Protein AF-A0A225DJI2-F1 (afdb_monomer_lite)

pLDDT: mean 83.9, std 13.28, range [44.59, 98.5]

InterPro domains:
  IPR025402 DNA mimic protein DMP19, C-terminal [PF14300] (45-151)

Secondary structure (DSSP, 8-state):
-EEHHHHHTS---SSS-SHHHHHHHHHT-TTS-HHHHH-GGGGGGS-HHHHHHHHHHHHHHHHHHHHHHHHHHH-GGGHHHHHHHHHHTT-HHHHHHHHHHHHHHHHTHHHHHHHHHHHHT-SS-TT-HHHHHHHHHH-THHHHHHHSPEEEE-TTS-EEEEE--HHHHHHHHHHHHHHHTGGGTEE-

Organism: NCBI:txid1908690

Structure (mmCIF, N/CA/C/O backbone):
data_AF-A0A225DJI2-F1
#
_entry.id   AF-A0A225DJI2-F1
#
loop_
_atom_site.group_PDB
_atom_site.id
_atom_site.type_symbol
_atom_site.label_atom_id
_atom_site.label_alt_id
_atom_site.label_comp_id
_atom_site.label_asym_id
_atom_site.label_entity_id
_atom_site.label_seq_id
_atom_site.pdbx_PDB_ins_code
_atom_site.Cartn_x
_atom_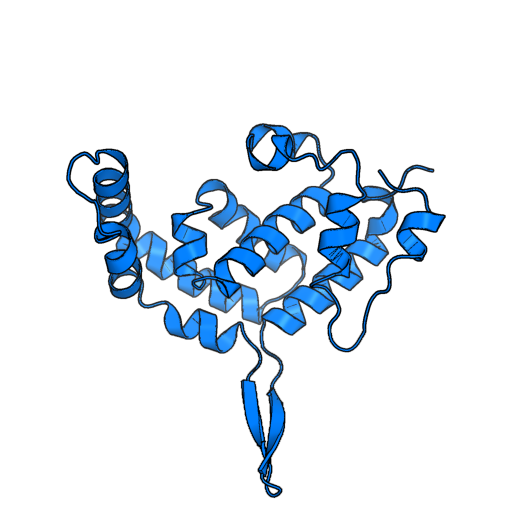site.Cartn_y
_atom_site.Cartn_z
_atom_site.occupancy
_atom_site.B_iso_or_equiv
_atom_site.auth_seq_id
_atom_site.auth_comp_id
_atom_site.auth_asym_id
_atom_site.auth_atom_id
_atom_site.pdbx_PDB_model_num
ATOM 1 N N . MET A 1 1 ? -17.036 11.201 11.861 1.00 72.38 1 MET A N 1
ATOM 2 C CA . MET A 1 1 ? -16.550 10.244 12.884 1.00 72.38 1 MET A CA 1
ATOM 3 C C . MET A 1 1 ? -17.746 9.439 13.334 1.00 72.38 1 MET A C 1
ATOM 5 O O . MET A 1 1 ? -18.843 9.978 13.313 1.00 72.38 1 MET A O 1
ATOM 9 N N . LEU A 1 2 ? -17.546 8.174 13.678 1.00 78.25 2 LEU A N 1
ATOM 10 C CA . LEU A 1 2 ? -18.642 7.272 14.035 1.00 78.25 2 LEU A CA 1
ATOM 11 C C . LEU A 1 2 ? -19.064 7.483 15.490 1.00 78.25 2 LEU A C 1
ATOM 13 O O . LEU A 1 2 ? -18.246 7.867 16.324 1.00 78.25 2 LEU A O 1
ATOM 17 N N . SER A 1 3 ? -20.308 7.170 15.836 1.00 81.38 3 SER A N 1
ATOM 18 C CA . SER A 1 3 ? -20.621 6.891 17.237 1.00 81.38 3 SER A CA 1
ATOM 19 C C . SER A 1 3 ? -19.981 5.568 17.675 1.00 81.38 3 SER A C 1
ATOM 21 O O . SER A 1 3 ? -19.725 4.668 16.872 1.00 81.38 3 SER A O 1
ATOM 23 N N . VAL A 1 4 ? -19.771 5.425 18.983 1.00 80.50 4 VAL A N 1
ATOM 24 C CA . VAL A 1 4 ? -19.343 4.176 19.643 1.00 80.50 4 VAL A CA 1
ATOM 25 C C . VAL A 1 4 ? -20.173 2.974 19.171 1.00 80.50 4 VAL A C 1
ATOM 27 O O . VAL A 1 4 ? -19.614 1.940 18.816 1.00 80.50 4 VAL A O 1
ATOM 30 N N . ALA A 1 5 ? -21.499 3.124 19.119 1.00 80.25 5 ALA A N 1
ATOM 31 C CA . ALA A 1 5 ? -22.408 2.048 18.730 1.00 80.25 5 ALA A CA 1
ATOM 32 C C . ALA A 1 5 ? -22.301 1.683 17.241 1.00 80.25 5 ALA A C 1
ATOM 34 O O . ALA A 1 5 ? -22.409 0.511 16.891 1.00 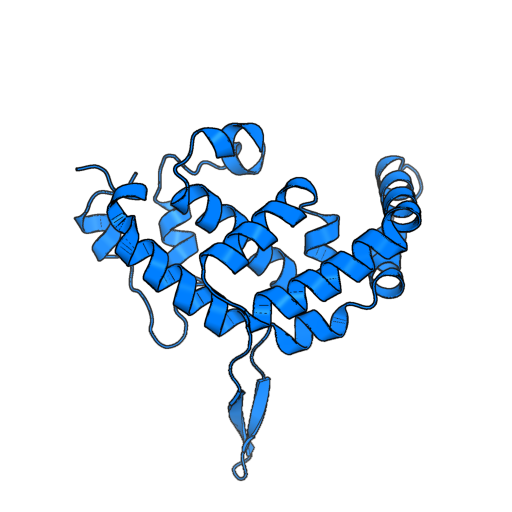80.25 5 ALA A O 1
ATOM 35 N N . GLU A 1 6 ? -22.080 2.665 16.363 1.00 78.94 6 GLU A N 1
ATOM 36 C CA . GLU A 1 6 ? -21.890 2.412 14.931 1.00 78.94 6 GLU A CA 1
ATOM 37 C C . GLU A 1 6 ? -20.567 1.713 14.646 1.00 78.94 6 GLU A C 1
ATOM 39 O O . GLU A 1 6 ? -20.540 0.841 13.785 1.00 78.94 6 GLU A O 1
ATOM 44 N N . PHE A 1 7 ? -19.502 2.066 15.371 1.00 79.88 7 PHE A N 1
ATOM 45 C CA . PHE A 1 7 ? -18.201 1.407 15.270 1.00 79.88 7 PHE A CA 1
ATOM 46 C C . PHE A 1 7 ? -18.277 -0.057 15.725 1.00 79.88 7 PHE A C 1
ATOM 48 O O . PHE A 1 7 ? -17.834 -0.945 15.004 1.00 79.88 7 PHE A O 1
ATOM 55 N N . ASP A 1 8 ? -18.896 -0.322 16.881 1.00 79.25 8 ASP A N 1
ATOM 56 C CA . ASP A 1 8 ? -18.994 -1.679 17.445 1.00 79.25 8 ASP A CA 1
ATOM 57 C C . ASP A 1 8 ? -19.919 -2.602 16.626 1.00 79.25 8 ASP A C 1
ATOM 59 O O . ASP A 1 8 ? -19.867 -3.823 16.766 1.00 79.25 8 ASP A O 1
ATOM 63 N N . ALA A 1 9 ? -20.777 -2.032 15.773 1.00 78.81 9 ALA A N 1
ATOM 64 C CA . ALA A 1 9 ? -21.683 -2.775 14.902 1.00 78.81 9 ALA A CA 1
ATOM 65 C C . ALA A 1 9 ? -21.035 -3.245 13.587 1.00 78.81 9 ALA A C 1
ATOM 67 O O . ALA A 1 9 ? -21.669 -4.000 12.846 1.00 78.81 9 ALA A O 1
ATOM 68 N N . ILE A 1 10 ? -19.816 -2.797 13.264 1.00 71.50 10 ILE A N 1
ATOM 69 C CA . ILE A 1 10 ? -19.102 -3.245 12.064 1.00 71.50 10 ILE A CA 1
ATOM 70 C C . ILE A 1 10 ? -18.447 -4.595 12.403 1.00 71.50 10 ILE A C 1
ATOM 72 O O . ILE A 1 10 ? -17.640 -4.662 13.329 1.00 71.50 10 ILE A O 1
ATOM 76 N N . PRO A 1 11 ? -18.808 -5.697 11.724 1.00 64.25 11 PRO A N 1
ATOM 77 C CA . PRO A 1 11 ? -18.301 -7.015 12.079 1.00 64.25 11 PRO A CA 1
ATOM 78 C C . PRO A 1 11 ? -16.831 -7.150 11.676 1.00 64.25 11 PRO A C 1
ATOM 80 O O . PRO A 1 11 ? -16.510 -7.100 10.490 1.00 64.25 11 PRO A O 1
ATOM 83 N N . ALA A 1 12 ? -15.948 -7.348 12.654 1.00 60.66 12 ALA A N 1
ATOM 84 C CA . ALA A 1 12 ? -14.612 -7.868 12.395 1.00 60.66 12 ALA A CA 1
ATOM 85 C C . ALA A 1 12 ? -14.748 -9.376 12.119 1.00 60.66 12 ALA A C 1
ATOM 87 O O . ALA A 1 12 ? -15.123 -10.134 13.011 1.00 60.66 12 ALA A O 1
ATOM 88 N N . ASP A 1 13 ? -14.544 -9.797 10.873 1.00 57.66 13 ASP A N 1
ATOM 89 C CA . ASP A 1 13 ? -14.609 -11.210 10.481 1.00 57.66 13 ASP A CA 1
ATOM 90 C C . ASP A 1 13 ? -13.255 -11.897 10.768 1.00 57.66 13 ASP A C 1
ATOM 92 O O . ASP A 1 13 ? -12.206 -11.409 10.373 1.00 57.66 13 ASP A O 1
ATOM 96 N N . ASP A 1 14 ? -13.221 -13.032 11.460 1.00 50.69 14 ASP A N 1
ATOM 97 C CA . ASP A 1 14 ? -11.952 -13.722 11.751 1.00 50.69 14 ASP A CA 1
ATOM 98 C C . ASP A 1 14 ? -11.372 -14.471 10.524 1.00 50.69 14 ASP A C 1
ATOM 100 O O . ASP A 1 14 ? -10.188 -14.837 10.507 1.00 50.69 14 ASP A O 1
ATOM 104 N N . GLU A 1 15 ? -12.196 -14.715 9.500 1.00 44.59 15 GLU A N 1
ATOM 105 C CA . GLU A 1 15 ? -11.903 -15.532 8.317 1.00 44.59 15 GLU A CA 1
ATOM 106 C C . GLU A 1 15 ? -11.583 -14.674 7.078 1.00 44.59 15 GLU A C 1
ATOM 108 O O . GLU A 1 15 ? -10.650 -15.002 6.344 1.00 44.59 15 GLU A O 1
ATOM 113 N N . TYR A 1 16 ? -12.273 -13.538 6.900 1.00 49.81 16 TYR A N 1
ATOM 114 C CA . TYR A 1 16 ? -12.003 -12.523 5.864 1.00 49.81 16 TYR A CA 1
ATOM 115 C C . TYR A 1 16 ? -12.180 -11.102 6.416 1.00 49.81 16 TYR A C 1
ATOM 117 O O . TYR A 1 16 ? -13.130 -10.407 6.054 1.00 49.81 16 TYR A O 1
ATOM 125 N N . PRO A 1 17 ? -11.273 -10.638 7.288 1.00 49.19 17 PRO A N 1
ATOM 126 C CA . PRO A 1 17 ? -11.561 -9.547 8.213 1.00 49.19 17 PRO A CA 1
ATOM 127 C C . PRO A 1 17 ? -12.044 -8.228 7.621 1.00 49.19 17 PRO A C 1
ATOM 129 O O . PRO A 1 17 ? -12.576 -7.419 8.376 1.00 49.19 17 PRO A O 1
ATOM 132 N N . ILE A 1 18 ? -11.817 -7.938 6.334 1.00 51.50 18 ILE A N 1
ATOM 133 C CA . ILE A 1 18 ? -11.496 -6.557 5.969 1.00 51.50 18 ILE A CA 1
ATOM 134 C C . ILE A 1 18 ? -12.098 -5.980 4.704 1.00 51.50 18 ILE A C 1
ATOM 136 O 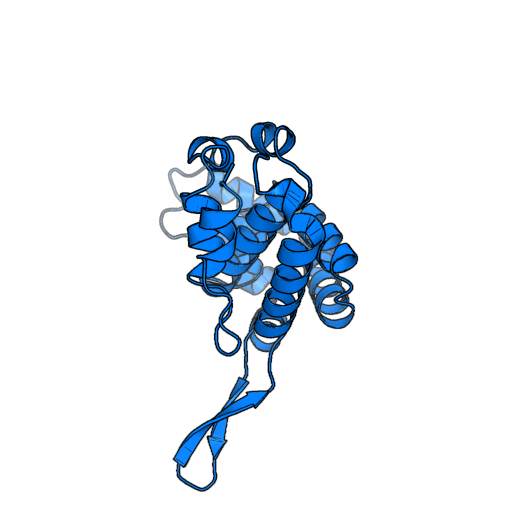O . ILE A 1 18 ? -12.363 -4.777 4.729 1.00 51.50 18 ILE A O 1
ATOM 140 N N . ASP A 1 19 ? -12.373 -6.762 3.660 1.00 54.66 19 ASP A N 1
ATOM 141 C CA . ASP A 1 19 ? -12.845 -6.155 2.408 1.00 54.66 19 ASP A CA 1
ATOM 142 C C . ASP A 1 19 ? -14.129 -5.338 2.651 1.00 54.66 19 ASP A C 1
ATOM 144 O O . ASP A 1 19 ? -14.234 -4.217 2.182 1.00 54.66 19 ASP A O 1
ATOM 148 N N . GLY A 1 20 ? -15.032 -5.802 3.527 1.00 56.69 20 GLY A N 1
ATOM 149 C CA . GLY A 1 20 ? -16.184 -5.004 3.968 1.00 56.69 20 GLY A CA 1
ATOM 150 C C . GLY A 1 20 ? -15.945 -4.114 5.197 1.00 56.69 20 GLY A C 1
ATOM 151 O O . GLY A 1 20 ? -16.529 -3.035 5.287 1.00 56.69 20 GLY A O 1
ATOM 152 N N . TYR A 1 21 ? -15.125 -4.538 6.166 1.00 61.91 21 TYR A N 1
ATOM 153 C CA . TYR A 1 21 ? -14.990 -3.860 7.468 1.00 61.91 21 TYR A CA 1
ATOM 154 C C . TYR A 1 21 ? -14.336 -2.478 7.338 1.00 61.91 21 TYR A C 1
ATOM 156 O O . TYR A 1 21 ? -14.842 -1.499 7.892 1.00 61.91 21 TYR A O 1
ATOM 164 N N . TYR A 1 22 ? -13.251 -2.364 6.566 1.00 66.44 22 TYR A N 1
ATOM 165 C CA . TYR A 1 22 ? -12.560 -1.084 6.395 1.00 66.44 22 TYR A CA 1
ATOM 166 C C . TYR A 1 22 ? -13.202 -0.178 5.367 1.00 66.44 22 TYR A C 1
ATOM 168 O O . TYR A 1 22 ? -13.253 1.023 5.611 1.00 66.44 22 TYR A O 1
ATOM 176 N N . GLU A 1 23 ? -13.731 -0.733 4.276 1.00 66.12 23 GLU A N 1
ATOM 177 C CA . GLU A 1 23 ? -14.561 0.035 3.346 1.00 66.12 23 GLU A CA 1
ATOM 178 C C . GLU A 1 23 ? -15.742 0.652 4.101 1.00 66.12 23 GLU A C 1
ATOM 180 O O . GLU A 1 23 ? -15.972 1.849 4.009 1.00 66.12 23 GLU A O 1
ATOM 185 N N . THR A 1 24 ? -16.391 -0.106 4.992 1.00 68.56 24 THR A N 1
ATOM 186 C CA . THR A 1 24 ? -17.474 0.426 5.833 1.00 68.56 24 THR A CA 1
ATOM 187 C C . THR A 1 24 ? -16.988 1.485 6.829 1.00 68.56 24 THR A C 1
ATOM 189 O O . THR A 1 24 ? -17.675 2.487 7.029 1.00 68.56 24 THR A O 1
ATOM 192 N N . LEU A 1 25 ? -15.827 1.297 7.471 1.00 71.12 25 LEU A N 1
ATOM 193 C CA . LEU A 1 25 ? -15.243 2.298 8.379 1.00 71.12 25 LEU A CA 1
ATOM 194 C C . LEU A 1 25 ? -14.877 3.597 7.653 1.00 71.12 25 LEU A C 1
ATOM 196 O O . LEU A 1 25 ? -15.024 4.675 8.225 1.00 71.12 25 LEU A O 1
ATOM 200 N N . ILE A 1 26 ? -14.402 3.488 6.415 1.00 70.75 26 ILE A N 1
ATOM 201 C CA . ILE A 1 26 ? -14.090 4.607 5.529 1.00 70.75 26 ILE A CA 1
ATOM 202 C C . ILE A 1 26 ? -15.387 5.301 5.101 1.00 70.75 26 ILE A C 1
ATOM 204 O O . ILE A 1 26 ? -15.571 6.474 5.416 1.00 70.75 26 ILE A O 1
ATOM 208 N N . ASP A 1 27 ? -16.317 4.566 4.492 1.00 70.56 27 ASP A N 1
ATOM 209 C CA . ASP A 1 27 ? -17.556 5.091 3.909 1.00 70.56 27 ASP A CA 1
ATOM 210 C C . ASP A 1 27 ? -18.468 5.745 4.946 1.00 70.56 27 ASP A C 1
ATOM 212 O O . ASP A 1 27 ? -19.141 6.738 4.668 1.00 70.56 27 ASP A O 1
ATOM 216 N N . ARG A 1 28 ? -18.513 5.191 6.162 1.00 72.31 28 ARG A N 1
ATOM 217 C CA . ARG A 1 28 ? -19.349 5.726 7.243 1.00 72.31 28 ARG A CA 1
ATOM 218 C C . ARG A 1 28 ? -18.655 6.809 8.063 1.00 72.31 28 ARG A C 1
ATOM 220 O O . ARG A 1 28 ? -19.302 7.447 8.894 1.00 72.31 28 ARG A O 1
ATOM 227 N N . ASN A 1 29 ? -17.359 7.050 7.872 1.00 68.00 29 ASN A N 1
ATOM 228 C CA . ASN A 1 29 ? -16.685 8.149 8.546 1.00 68.00 29 ASN A CA 1
ATOM 229 C C . ASN A 1 29 ? -16.821 9.424 7.716 1.00 68.00 29 ASN A C 1
ATOM 231 O O . ASN A 1 29 ? -16.055 9.661 6.796 1.00 68.00 29 ASN A O 1
ATOM 235 N N . GLU A 1 30 ? -17.728 10.308 8.130 1.00 68.62 30 GLU A N 1
ATOM 236 C CA . GLU A 1 30 ? -18.013 11.590 7.457 1.00 68.62 30 GLU A CA 1
ATOM 237 C C . GLU A 1 30 ? -16.790 12.498 7.201 1.00 68.62 30 GLU A C 1
ATOM 239 O O . GLU A 1 30 ? -16.876 13.444 6.423 1.00 68.62 30 GLU A O 1
ATOM 244 N N . ARG A 1 31 ? -15.649 12.250 7.865 1.00 66.69 31 ARG A N 1
ATOM 245 C CA . ARG A 1 31 ? -14.394 12.986 7.626 1.00 66.69 31 ARG A CA 1
ATOM 246 C C . ARG A 1 31 ? -13.581 12.431 6.456 1.00 66.69 31 ARG A C 1
ATOM 248 O O . ARG A 1 31 ? -12.729 13.145 5.939 1.00 66.69 31 ARG A O 1
ATOM 255 N N . ILE A 1 32 ? -13.818 11.182 6.068 1.00 64.62 32 ILE A N 1
ATOM 256 C CA . ILE A 1 32 ? -13.168 10.506 4.948 1.00 64.62 32 ILE A CA 1
ATOM 257 C C . ILE A 1 32 ? -14.096 10.662 3.742 1.00 64.62 32 ILE A C 1
ATOM 259 O O . ILE A 1 32 ? -14.874 9.782 3.395 1.00 64.62 32 ILE A O 1
ATOM 263 N N . THR A 1 33 ? -14.083 11.856 3.152 1.00 63.47 33 THR A N 1
ATOM 264 C CA . THR A 1 33 ? -14.882 12.167 1.961 1.00 63.47 33 THR A CA 1
ATOM 265 C C . THR A 1 33 ? -14.110 11.830 0.687 1.00 63.47 33 THR A C 1
ATOM 267 O O . THR A 1 33 ? -12.886 11.703 0.706 1.00 63.47 33 THR A O 1
ATOM 270 N N . HIS A 1 34 ? -14.805 11.762 -0.454 1.00 58.81 34 HIS A N 1
ATOM 271 C CA . HIS A 1 34 ? -14.173 11.592 -1.773 1.00 58.81 34 HIS A CA 1
ATOM 272 C C . HIS A 1 34 ? -13.075 12.644 -2.036 1.00 58.81 34 HIS A C 1
ATOM 274 O O . HIS A 1 34 ? -12.056 12.361 -2.655 1.00 58.81 34 HIS A O 1
ATOM 280 N N . GLU A 1 35 ? -13.236 13.847 -1.480 1.00 57.28 35 GLU A N 1
ATOM 281 C CA . GLU A 1 35 ? -12.273 14.944 -1.597 1.00 57.28 35 GLU A CA 1
ATOM 282 C C . GLU A 1 35 ? -10.940 14.662 -0.877 1.00 57.28 35 GLU A C 1
ATOM 284 O O . GLU A 1 35 ? -9.920 15.220 -1.266 1.00 57.28 35 GLU A O 1
ATOM 289 N N . VAL A 1 36 ? -10.914 13.801 0.150 1.00 64.12 36 VAL A N 1
ATOM 290 C CA . VAL A 1 36 ? -9.667 13.385 0.823 1.00 64.12 36 VAL A CA 1
ATOM 291 C C . VAL A 1 36 ? -8.805 12.519 -0.099 1.00 64.12 36 VAL A C 1
ATOM 293 O O . VAL A 1 36 ? -7.581 12.615 -0.055 1.00 64.12 36 VAL A O 1
ATOM 296 N N . TYR A 1 37 ? -9.434 11.715 -0.960 1.00 62.22 37 TYR A N 1
ATOM 297 C CA . TYR A 1 37 ? -8.739 10.890 -1.952 1.00 62.22 37 TYR A CA 1
ATOM 298 C C . TYR A 1 37 ? -8.176 11.711 -3.116 1.00 62.22 37 TYR A C 1
ATOM 300 O O . TYR A 1 37 ? -7.194 11.314 -3.735 1.00 62.22 37 TYR A O 1
ATOM 308 N N . GLU A 1 38 ? -8.782 12.861 -3.410 1.00 64.44 38 GLU A N 1
ATOM 309 C CA . GLU A 1 38 ? -8.375 13.738 -4.513 1.00 64.44 38 GLU A CA 1
ATOM 310 C C . GLU A 1 38 ? -7.347 14.801 -4.095 1.00 64.44 38 GLU A C 1
ATOM 312 O O . GLU A 1 38 ? -6.684 15.385 -4.953 1.00 64.44 38 GLU A O 1
ATOM 317 N N . GLN A 1 39 ? -7.206 15.057 -2.789 1.00 72.06 39 GLN A N 1
ATOM 318 C CA . GLN A 1 39 ? -6.371 16.122 -2.227 1.00 72.06 39 GLN A CA 1
ATOM 319 C C . GLN A 1 39 ? -5.466 15.575 -1.111 1.00 72.06 39 GLN A C 1
ATOM 321 O O . GLN A 1 39 ? -5.856 15.589 0.062 1.00 72.06 39 GLN A O 1
ATOM 326 N N . PRO A 1 40 ? -4.238 15.121 -1.431 1.00 68.44 40 PRO A N 1
ATOM 327 C CA . PRO A 1 40 ? -3.308 14.534 -0.460 1.00 68.44 40 PRO A CA 1
ATOM 328 C C . PRO A 1 40 ? -3.028 15.426 0.761 1.00 68.44 40 PRO A C 1
ATOM 330 O O . PRO A 1 40 ? -2.781 14.943 1.863 1.00 68.44 40 PRO A O 1
ATOM 333 N N . GLU A 1 41 ? -3.095 16.746 0.607 1.00 74.69 41 GLU A N 1
ATOM 334 C CA . GLU A 1 41 ? -2.984 17.727 1.686 1.00 74.69 41 GLU A CA 1
ATOM 335 C C . GLU A 1 41 ? -4.047 17.564 2.780 1.00 74.69 41 GLU A C 1
ATOM 337 O O . GLU A 1 41 ? -3.751 17.837 3.947 1.00 74.69 41 GLU A O 1
ATOM 342 N N . ARG A 1 42 ? -5.237 17.058 2.442 1.00 79.56 42 ARG A N 1
ATOM 343 C CA . ARG A 1 42 ? -6.334 16.837 3.392 1.00 79.56 42 ARG A CA 1
ATOM 344 C C . ARG A 1 42 ? -6.140 15.603 4.258 1.00 79.56 42 ARG A C 1
ATOM 346 O O . ARG A 1 42 ? -6.683 15.555 5.359 1.00 79.56 42 ARG A O 1
ATOM 353 N N . LEU A 1 43 ? -5.281 14.660 3.858 1.00 78.75 43 LEU A N 1
ATOM 354 C CA . LEU A 1 43 ? -4.873 13.552 4.735 1.00 78.75 43 LEU A CA 1
ATOM 355 C C . LEU A 1 43 ? -4.283 14.073 6.054 1.00 78.75 43 LEU A C 1
ATOM 357 O O . LEU A 1 43 ? -4.439 13.446 7.101 1.00 78.75 43 LEU A O 1
ATOM 361 N N . LYS A 1 44 ? -3.645 15.251 6.043 1.00 81.12 44 LYS A N 1
ATOM 362 C CA . LYS A 1 44 ? -3.058 15.867 7.245 1.00 81.12 44 LYS A CA 1
ATOM 363 C C . LYS A 1 44 ? -4.102 16.300 8.278 1.00 81.12 44 LYS A C 1
ATOM 365 O O . LYS A 1 44 ? -3.749 16.467 9.441 1.00 81.12 44 LYS A O 1
ATOM 370 N N . GLU A 1 45 ? -5.362 16.460 7.879 1.00 85.38 45 GLU A N 1
ATOM 371 C CA . GLU A 1 45 ? -6.473 16.817 8.772 1.00 85.38 45 GLU A CA 1
ATOM 372 C C . GLU A 1 45 ? -6.982 15.612 9.580 1.00 85.38 45 GLU A C 1
ATOM 374 O O . GLU A 1 45 ? -7.695 15.780 10.576 1.00 85.38 45 GLU A O 1
ATOM 379 N N . LEU A 1 46 ? -6.626 14.399 9.153 1.00 86.25 46 LEU A N 1
ATOM 380 C CA . LEU A 1 46 ? -7.038 13.147 9.774 1.00 86.25 46 LEU A CA 1
ATOM 381 C C . LEU A 1 46 ? -6.136 12.759 10.950 1.00 86.25 46 LEU A C 1
ATOM 383 O O . LEU A 1 46 ? -5.001 13.227 11.093 1.00 86.25 46 LEU A O 1
ATOM 387 N N . THR A 1 47 ? -6.639 11.864 11.796 1.00 90.50 47 THR A N 1
ATOM 388 C CA . THR A 1 47 ? -5.825 11.209 12.830 1.00 90.50 47 THR A CA 1
ATOM 389 C C . THR A 1 47 ? -4.794 10.265 12.196 1.00 90.50 47 THR A C 1
ATOM 391 O O . THR A 1 47 ? -4.850 9.970 10.999 1.00 90.50 47 THR A O 1
ATOM 394 N N . ALA A 1 48 ? -3.817 9.803 12.980 1.00 91.25 48 ALA A N 1
ATOM 395 C CA . ALA A 1 48 ? -2.780 8.908 12.466 1.00 91.25 48 ALA A CA 1
ATOM 396 C C . ALA A 1 48 ? -3.379 7.572 12.001 1.00 91.25 48 ALA A C 1
ATOM 398 O O . ALA A 1 48 ? -3.093 7.134 10.890 1.00 91.25 48 ALA A O 1
ATOM 399 N N . GLY A 1 49 ? -4.278 6.987 12.792 1.00 89.88 49 GLY A N 1
ATOM 400 C CA . GLY A 1 49 ? -4.975 5.753 12.460 1.00 89.88 49 GLY A CA 1
ATOM 401 C C . GLY A 1 49 ? -5.881 5.882 11.239 1.00 89.88 49 GLY A C 1
ATOM 402 O O . GLY A 1 49 ? -5.914 4.975 10.413 1.00 89.88 49 GLY A O 1
ATOM 403 N N . GLN A 1 50 ? -6.563 7.017 11.060 1.00 86.75 50 GLN A N 1
ATOM 404 C CA . GLN A 1 50 ? -7.362 7.268 9.854 1.00 86.75 50 GLN A CA 1
ATOM 405 C C . GLN A 1 50 ? -6.486 7.362 8.597 1.00 86.75 50 GLN A C 1
ATOM 407 O O . GLN A 1 50 ? -6.830 6.771 7.575 1.00 86.75 50 GLN A O 1
ATOM 412 N N . ARG A 1 51 ? -5.338 8.054 8.667 1.00 90.19 51 ARG A N 1
ATOM 413 C CA . ARG A 1 51 ? -4.376 8.092 7.551 1.00 90.19 51 ARG A CA 1
ATOM 414 C C . ARG A 1 51 ? -3.828 6.709 7.228 1.00 90.19 51 ARG A C 1
ATOM 416 O O . ARG A 1 51 ? -3.856 6.315 6.067 1.00 90.19 51 ARG A O 1
ATOM 423 N N . MET A 1 52 ? -3.380 5.979 8.250 1.00 91.69 52 MET A N 1
ATOM 424 C CA . MET A 1 52 ? -2.879 4.613 8.110 1.00 91.69 52 MET A CA 1
ATOM 425 C C . MET A 1 52 ? -3.913 3.727 7.414 1.00 91.69 52 MET A C 1
ATOM 427 O O . MET A 1 52 ? -3.577 3.038 6.455 1.00 91.69 52 MET A O 1
ATOM 431 N N . LEU A 1 53 ? -5.177 3.791 7.846 1.00 87.88 53 LEU A N 1
ATOM 432 C CA . LEU A 1 53 ? -6.268 3.015 7.264 1.00 87.88 53 LEU A CA 1
ATOM 433 C C . LEU A 1 53 ? -6.456 3.312 5.769 1.00 87.88 53 LEU A C 1
ATOM 435 O O . LEU A 1 53 ? -6.510 2.389 4.960 1.00 87.88 53 LEU A O 1
ATOM 439 N N . ILE A 1 54 ? -6.508 4.593 5.393 1.00 85.50 54 ILE A N 1
ATOM 440 C CA . ILE A 1 54 ? -6.684 5.010 3.995 1.00 85.50 54 ILE A CA 1
ATOM 441 C C . ILE A 1 54 ? -5.483 4.598 3.141 1.00 85.50 54 ILE A C 1
ATOM 443 O O . ILE A 1 54 ? -5.660 4.060 2.049 1.00 85.50 54 ILE A O 1
ATOM 447 N N . GLN A 1 55 ? -4.262 4.838 3.619 1.00 90.75 55 GLN A N 1
ATOM 448 C CA . GLN A 1 55 ? -3.046 4.608 2.838 1.00 90.75 55 GLN A CA 1
ATOM 449 C C . GLN A 1 55 ? -2.742 3.114 2.685 1.00 90.75 55 GLN A C 1
ATOM 451 O O . GLN A 1 55 ? -2.431 2.674 1.579 1.00 90.75 55 GLN A O 1
ATOM 456 N N . LEU A 1 56 ? -2.912 2.314 3.744 1.00 92.50 56 LEU A N 1
ATOM 457 C CA . LEU A 1 56 ? -2.786 0.856 3.660 1.00 92.50 56 LEU A CA 1
ATOM 458 C C . LEU A 1 56 ? -3.935 0.218 2.869 1.00 92.50 56 LEU A C 1
ATOM 460 O O . LEU A 1 56 ? -3.691 -0.731 2.130 1.00 92.50 56 LEU A O 1
ATOM 464 N N . GLY A 1 57 ? -5.159 0.748 2.958 1.00 86.81 57 GLY A N 1
ATOM 465 C CA . GLY A 1 57 ? -6.277 0.306 2.117 1.00 86.81 57 GLY A CA 1
ATOM 466 C C . GLY A 1 57 ? -6.054 0.621 0.634 1.00 86.81 57 GLY A C 1
ATOM 467 O O . GLY A 1 57 ? -6.292 -0.220 -0.231 1.00 86.81 57 GLY A O 1
ATOM 468 N N . THR A 1 58 ? -5.511 1.803 0.332 1.00 87.62 58 THR A N 1
ATOM 469 C CA . THR A 1 58 ? -5.113 2.188 -1.033 1.00 87.62 58 THR A CA 1
ATOM 470 C C . THR A 1 58 ? -4.013 1.270 -1.554 1.00 87.62 58 THR A C 1
ATOM 472 O O . THR A 1 58 ? -4.118 0.763 -2.670 1.00 87.62 58 THR A O 1
ATOM 475 N N . PHE A 1 59 ? -2.986 1.012 -0.742 1.00 93.81 59 PHE A N 1
ATOM 476 C CA . PHE A 1 59 ? -1.940 0.045 -1.055 1.00 93.81 59 PHE A CA 1
ATOM 477 C C . PHE A 1 59 ? -2.522 -1.335 -1.375 1.00 93.81 59 PHE A C 1
ATOM 479 O O . PHE A 1 59 ? -2.267 -1.859 -2.459 1.00 93.81 59 PHE A O 1
ATOM 486 N N . ASP A 1 60 ? -3.362 -1.880 -0.493 1.00 91.38 60 ASP A N 1
ATOM 487 C CA . ASP A 1 60 ? -3.970 -3.196 -0.681 1.00 91.38 60 ASP A CA 1
ATOM 488 C C . ASP A 1 60 ? -4.796 -3.277 -1.972 1.00 91.38 60 ASP A C 1
ATOM 490 O O . ASP A 1 60 ? -4.630 -4.198 -2.772 1.00 91.38 60 ASP A O 1
ATOM 494 N N . SER A 1 61 ? -5.629 -2.265 -2.227 1.00 86.69 61 SER A N 1
ATOM 495 C CA . SER A 1 61 ? -6.445 -2.172 -3.440 1.00 86.69 61 SER A CA 1
ATOM 496 C C . SER A 1 61 ? -5.592 -2.125 -4.712 1.00 86.69 61 SER A C 1
ATOM 498 O O . SER A 1 61 ? -5.861 -2.844 -5.678 1.00 86.69 61 SER A O 1
ATOM 500 N N . GLN A 1 62 ? -4.519 -1.329 -4.734 1.00 91.69 62 GLN A N 1
ATOM 501 C CA . GLN A 1 62 ? -3.628 -1.270 -5.896 1.00 91.69 62 GLN A CA 1
ATOM 502 C C . GLN A 1 62 ? -2.872 -2.588 -6.109 1.00 91.69 62 GLN A C 1
ATOM 504 O O . GLN A 1 62 ? -2.768 -3.044 -7.250 1.00 91.69 62 GLN A O 1
ATOM 509 N N . VAL A 1 63 ? -2.403 -3.233 -5.034 1.00 94.06 63 VAL A N 1
ATOM 510 C CA . VAL A 1 63 ? -1.707 -4.528 -5.114 1.00 94.06 63 VAL A CA 1
ATOM 511 C C . VAL A 1 63 ? -2.653 -5.640 -5.578 1.00 94.06 63 VAL A C 1
ATOM 513 O O . VAL A 1 63 ? -2.259 -6.459 -6.406 1.00 94.06 63 VAL A O 1
ATOM 516 N N . LYS A 1 64 ? -3.919 -5.646 -5.141 1.00 88.94 64 LYS A N 1
ATOM 517 C CA . LYS A 1 64 ? -4.962 -6.562 -5.648 1.00 88.94 64 LYS A CA 1
ATOM 518 C C . LYS A 1 64 ? -5.234 -6.378 -7.138 1.00 88.94 64 LYS A C 1
ATOM 520 O O . LYS A 1 64 ? -5.409 -7.360 -7.854 1.00 88.94 64 LYS A O 1
ATOM 525 N N . ASN A 1 65 ? -5.260 -5.132 -7.604 1.00 86.88 65 ASN A N 1
ATOM 526 C CA . ASN A 1 65 ? -5.625 -4.815 -8.983 1.00 86.88 65 ASN A CA 1
ATOM 527 C C . ASN A 1 65 ? -4.483 -5.030 -9.989 1.00 86.88 65 ASN A C 1
ATOM 529 O O . ASN A 1 65 ? -4.735 -5.476 -11.107 1.00 86.88 65 ASN A O 1
ATOM 533 N N . GLY A 1 66 ? -3.238 -4.730 -9.613 1.00 90.06 66 GLY A N 1
ATOM 534 C CA . GLY A 1 66 ? -2.091 -4.846 -10.521 1.00 90.06 66 GLY A CA 1
ATOM 535 C C . GLY A 1 66 ? -0.744 -5.005 -9.825 1.00 90.06 66 GLY A C 1
ATOM 536 O O . GLY A 1 66 ? 0.295 -4.693 -10.399 1.00 90.06 66 GLY A O 1
ATOM 537 N N . GLY A 1 67 ? -0.735 -5.475 -8.583 1.00 95.56 67 GLY A N 1
ATOM 538 C CA . GLY A 1 67 ? 0.494 -5.705 -7.835 1.00 95.56 67 GLY A CA 1
ATOM 539 C C . GLY A 1 67 ? 1.177 -4.431 -7.338 1.00 95.56 67 GLY A C 1
ATOM 540 O O . GLY A 1 67 ? 0.759 -3.297 -7.592 1.00 95.56 67 GLY A O 1
ATOM 541 N N . VAL A 1 68 ? 2.281 -4.616 -6.619 1.00 97.69 68 VAL A N 1
ATOM 542 C CA . VAL A 1 68 ? 3.043 -3.513 -6.005 1.00 97.69 68 VAL A CA 1
ATOM 543 C C . VAL A 1 68 ? 3.627 -2.548 -7.041 1.00 97.69 68 VAL A C 1
ATOM 545 O O . VAL A 1 68 ? 3.811 -1.365 -6.766 1.00 97.69 68 VAL A O 1
ATOM 548 N N . THR A 1 69 ? 3.850 -3.014 -8.273 1.00 97.56 69 THR A N 1
ATOM 549 C CA . THR A 1 69 ? 4.274 -2.147 -9.383 1.00 97.56 69 THR A CA 1
ATOM 550 C C . THR A 1 69 ? 3.185 -1.137 -9.749 1.00 97.56 69 THR A C 1
ATOM 552 O O . THR A 1 69 ? 3.497 0.037 -9.963 1.00 97.56 69 THR A O 1
ATOM 555 N N . GLN A 1 70 ? 1.913 -1.554 -9.781 1.00 95.38 70 GLN A N 1
ATOM 556 C CA . GLN A 1 70 ? 0.803 -0.631 -10.002 1.00 95.38 70 GLN A CA 1
ATOM 557 C C . GLN A 1 70 ? 0.688 0.381 -8.862 1.00 95.38 70 GLN A C 1
ATOM 559 O O . GLN A 1 70 ? 0.513 1.569 -9.129 1.00 95.38 70 GLN A O 1
ATOM 564 N N . PHE A 1 71 ? 0.839 -0.064 -7.612 1.00 96.56 71 PHE A N 1
ATOM 565 C CA . PHE A 1 71 ? 0.849 0.836 -6.459 1.00 96.56 71 PHE A CA 1
ATOM 566 C C . PHE A 1 71 ? 1.940 1.907 -6.583 1.00 96.56 71 PHE A C 1
ATOM 568 O O . PHE A 1 71 ? 1.636 3.096 -6.498 1.00 96.56 71 PHE A O 1
ATOM 575 N N . PHE A 1 72 ? 3.185 1.512 -6.875 1.00 96.94 72 PHE A N 1
ATOM 576 C CA . PHE A 1 72 ? 4.269 2.470 -7.090 1.00 96.94 72 PHE A CA 1
ATOM 577 C C . PHE A 1 72 ? 3.954 3.451 -8.215 1.00 96.94 72 PHE A C 1
ATOM 579 O O . PHE A 1 72 ? 4.284 4.623 -8.099 1.00 96.94 72 PHE A O 1
ATOM 586 N N . TRP A 1 73 ? 3.311 3.013 -9.296 1.00 94.38 73 TRP A N 1
ATOM 587 C CA . TRP A 1 73 ? 2.972 3.892 -10.414 1.00 94.38 73 TRP A CA 1
ATOM 588 C C . TRP A 1 73 ? 1.865 4.907 -10.086 1.00 94.38 73 TRP A C 1
ATOM 590 O O . TRP A 1 73 ? 1.992 6.085 -10.440 1.00 94.38 73 TRP A O 1
ATOM 600 N N . ASN A 1 74 ? 0.795 4.449 -9.429 1.00 91.06 74 ASN A N 1
ATOM 601 C CA . ASN A 1 74 ? -0.428 5.222 -9.204 1.00 91.06 74 ASN A CA 1
ATOM 602 C C . ASN A 1 74 ? -0.381 6.098 -7.944 1.00 91.06 74 ASN A C 1
ATOM 604 O O . ASN A 1 74 ? -0.980 7.166 -7.951 1.00 91.06 74 ASN A O 1
ATOM 608 N N . CYS A 1 75 ? 0.317 5.666 -6.890 1.00 91.31 75 CYS A N 1
ATOM 609 C CA . CYS A 1 75 ? 0.233 6.256 -5.547 1.00 91.31 75 CYS A CA 1
ATOM 610 C C . CYS A 1 75 ? 1.611 6.706 -5.049 1.00 91.31 75 CYS A C 1
ATOM 612 O O . CYS A 1 75 ? 2.085 6.305 -3.984 1.00 91.31 75 CYS A O 1
ATOM 614 N N . THR A 1 76 ? 2.303 7.510 -5.854 1.00 91.50 76 THR A N 1
ATOM 615 C CA . THR A 1 76 ? 3.719 7.850 -5.637 1.00 91.50 76 THR A CA 1
ATOM 616 C C . THR A 1 76 ? 4.013 8.576 -4.333 1.00 91.50 76 THR A C 1
ATOM 618 O O . THR A 1 76 ? 5.073 8.408 -3.737 1.00 91.50 76 THR A O 1
ATOM 621 N N . GLU A 1 77 ? 3.051 9.361 -3.889 1.00 89.69 77 GLU A N 1
ATOM 622 C CA . GLU A 1 77 ? 3.034 10.121 -2.654 1.00 89.69 77 GLU A CA 1
ATOM 623 C C . GLU A 1 77 ? 2.854 9.242 -1.411 1.00 89.69 77 GLU A C 1
ATOM 625 O O . GLU A 1 77 ? 3.142 9.701 -0.315 1.00 89.69 77 GLU A O 1
ATOM 630 N N . HIS A 1 78 ? 2.423 7.986 -1.563 1.00 91.69 78 HIS A N 1
ATOM 631 C CA . HIS A 1 78 ? 2.191 7.057 -0.450 1.00 91.69 78 HIS A CA 1
ATOM 632 C C . HIS A 1 78 ? 3.288 6.002 -0.298 1.00 91.69 78 HIS A C 1
ATOM 634 O O . HIS A 1 78 ? 3.264 5.235 0.659 1.00 91.69 78 HIS A O 1
ATOM 640 N N . ILE A 1 79 ? 4.252 5.949 -1.223 1.00 95.38 79 ILE A N 1
ATOM 641 C CA . ILE A 1 79 ? 5.261 4.882 -1.276 1.00 95.38 79 ILE A CA 1
ATOM 642 C C . ILE A 1 79 ? 6.026 4.751 0.046 1.00 95.38 79 ILE A C 1
ATOM 644 O O . ILE A 1 79 ? 6.199 3.640 0.544 1.00 95.38 79 ILE A O 1
ATOM 648 N N . PHE A 1 80 ? 6.474 5.869 0.614 1.00 95.31 80 PHE A N 1
ATOM 649 C CA . PHE A 1 80 ? 7.253 5.857 1.853 1.00 95.31 80 PHE A CA 1
ATOM 650 C C . PHE A 1 80 ? 6.362 5.798 3.095 1.00 95.31 80 PHE A C 1
ATOM 652 O O . PHE A 1 80 ? 6.665 5.031 3.999 1.00 95.31 80 PHE A O 1
ATOM 659 N N . ASP A 1 81 ? 5.213 6.481 3.089 1.00 94.56 81 ASP A N 1
ATOM 660 C CA . ASP A 1 81 ? 4.243 6.411 4.191 1.00 94.56 81 ASP A CA 1
ATOM 661 C C . ASP A 1 81 ? 3.787 4.965 4.458 1.00 94.56 81 ASP A C 1
ATOM 663 O O . ASP A 1 81 ? 3.647 4.548 5.603 1.00 94.56 81 ASP A O 1
ATOM 667 N N . VAL A 1 82 ? 3.591 4.161 3.406 1.00 96.19 82 VAL A N 1
ATOM 668 C CA . VAL A 1 82 ? 3.251 2.736 3.548 1.00 96.19 82 VAL A CA 1
ATOM 669 C C . VAL A 1 82 ? 4.377 1.940 4.213 1.00 96.19 82 VAL A C 1
ATOM 671 O O .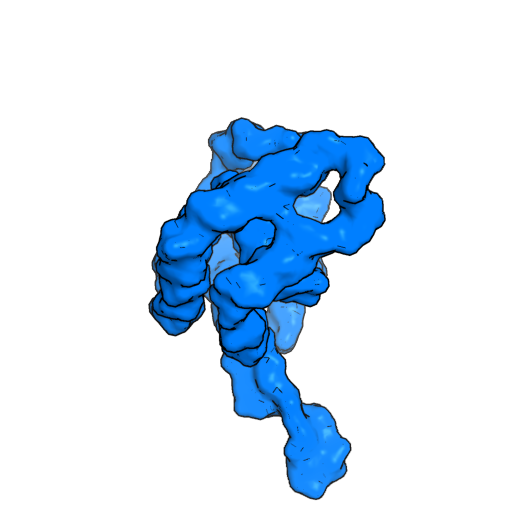 VAL A 1 82 ? 4.072 1.055 5.010 1.00 96.19 82 VAL A O 1
ATOM 674 N N . ALA A 1 83 ? 5.650 2.257 3.945 1.00 97.06 83 ALA A N 1
ATOM 675 C CA . ALA A 1 83 ? 6.769 1.627 4.652 1.00 97.06 83 ALA A CA 1
ATOM 676 C C . ALA A 1 83 ? 6.681 1.921 6.155 1.00 97.06 83 ALA A C 1
ATOM 678 O O . ALA A 1 83 ? 6.704 0.997 6.966 1.00 97.06 83 ALA A O 1
ATOM 679 N N . ASP A 1 84 ? 6.489 3.193 6.510 1.00 97.31 84 ASP A N 1
ATOM 680 C CA . ASP A 1 84 ? 6.401 3.638 7.902 1.00 97.31 84 ASP A CA 1
ATOM 681 C C . ASP A 1 84 ? 5.218 2.972 8.628 1.00 97.31 84 ASP A C 1
ATOM 683 O O . ASP A 1 84 ? 5.329 2.551 9.782 1.00 97.31 84 ASP A O 1
ATOM 687 N N . TRP A 1 85 ? 4.077 2.804 7.950 1.00 97.06 85 TRP A N 1
ATOM 688 C CA . TRP A 1 85 ? 2.926 2.110 8.528 1.00 97.06 85 TRP A CA 1
ATOM 689 C C . TRP A 1 85 ? 3.145 0.608 8.707 1.00 97.06 85 TRP A C 1
ATOM 691 O O . TRP A 1 85 ? 2.713 0.054 9.720 1.00 97.06 85 TRP A O 1
ATOM 701 N N . ILE A 1 86 ? 3.811 -0.068 7.765 1.00 97.31 86 ILE A N 1
ATOM 702 C CA . ILE A 1 86 ? 4.160 -1.492 7.900 1.00 97.31 86 ILE A CA 1
ATOM 703 C C . ILE A 1 86 ? 5.110 -1.688 9.093 1.00 97.31 86 ILE A C 1
ATOM 705 O O . ILE A 1 86 ? 4.908 -2.614 9.892 1.00 97.31 86 ILE A O 1
ATOM 709 N N . GLU A 1 87 ? 6.087 -0.793 9.262 1.00 96.94 87 GLU A N 1
ATOM 710 C CA . GLU A 1 87 ? 6.978 -0.775 10.423 1.00 96.94 87 GLU A CA 1
ATOM 711 C C . GLU A 1 87 ? 6.186 -0.563 11.720 1.00 96.94 87 GLU A C 1
ATOM 713 O O . GLU A 1 87 ? 6.323 -1.347 12.666 1.00 96.94 87 GLU A O 1
ATOM 718 N N . GLN A 1 88 ? 5.295 0.432 11.755 1.00 96.56 88 GLN A N 1
ATOM 719 C CA . GLN A 1 88 ? 4.470 0.731 12.926 1.00 96.56 88 GLN A CA 1
ATOM 720 C C . GLN A 1 88 ? 3.538 -0.426 13.312 1.00 96.56 88 GLN A C 1
ATOM 722 O O . GLN A 1 88 ? 3.298 -0.656 14.499 1.00 96.56 88 GLN A O 1
ATOM 727 N N . LEU A 1 89 ? 3.036 -1.188 12.338 1.00 95.44 89 LEU A N 1
ATOM 728 C CA . LEU A 1 89 ? 2.244 -2.397 12.578 1.00 95.44 89 LEU A CA 1
ATOM 729 C C . LEU A 1 89 ? 3.089 -3.601 13.018 1.00 95.44 89 LEU A C 1
ATOM 731 O O . LEU A 1 89 ? 2.537 -4.666 13.310 1.00 95.44 89 LEU A O 1
ATOM 735 N N . THR A 1 90 ? 4.410 -3.445 13.137 1.00 96.00 90 THR A N 1
ATOM 736 C CA . THR A 1 90 ? 5.359 -4.478 13.576 1.00 96.00 90 THR A CA 1
ATOM 737 C C . THR A 1 90 ? 5.295 -5.734 12.703 1.00 96.00 90 THR A C 1
ATOM 739 O O . THR A 1 90 ? 5.183 -6.860 13.194 1.00 96.00 90 THR A O 1
ATOM 742 N N . LEU A 1 91 ? 5.346 -5.536 11.382 1.00 94.88 91 LEU A N 1
ATOM 743 C CA . LEU A 1 91 ? 5.253 -6.584 10.362 1.00 94.88 91 LEU A CA 1
ATOM 744 C C . LEU A 1 91 ? 6.618 -6.835 9.688 1.00 94.88 91 LEU A C 1
ATOM 746 O O . LEU A 1 91 ? 6.782 -6.509 8.515 1.00 94.88 91 LEU A O 1
ATOM 750 N N . PRO A 1 92 ? 7.612 -7.428 10.378 1.00 95.38 92 PRO A N 1
ATOM 751 C CA . PRO A 1 92 ? 9.003 -7.444 9.912 1.00 95.38 92 PRO A CA 1
ATOM 752 C C . PRO A 1 92 ? 9.214 -8.183 8.584 1.00 95.38 92 PRO A C 1
ATOM 754 O O . PRO A 1 92 ? 10.051 -7.781 7.781 1.00 95.38 92 PRO A O 1
ATOM 757 N N . GLU A 1 93 ? 8.462 -9.254 8.320 1.00 94.81 93 GLU A N 1
ATOM 758 C CA . GLU A 1 93 ? 8.595 -10.000 7.063 1.00 94.81 93 GLU A CA 1
ATOM 759 C C . GLU A 1 93 ? 8.010 -9.233 5.872 1.00 94.81 93 GLU A C 1
ATOM 761 O O . GLU A 1 93 ? 8.631 -9.190 4.807 1.00 94.81 93 GLU A O 1
ATOM 766 N N . LEU A 1 94 ? 6.851 -8.586 6.056 1.00 96.00 94 LEU A N 1
ATOM 767 C CA . LEU A 1 94 ? 6.275 -7.705 5.041 1.00 96.00 94 LEU A CA 1
ATOM 768 C C . LEU A 1 94 ? 7.168 -6.478 4.835 1.00 96.00 94 LEU A C 1
ATOM 770 O O . LEU A 1 94 ? 7.422 -6.130 3.687 1.00 96.00 94 LEU A O 1
ATOM 774 N N . GLN A 1 95 ? 7.706 -5.895 5.912 1.00 97.94 95 GLN A N 1
ATOM 775 C CA . GLN A 1 95 ? 8.654 -4.782 5.850 1.00 97.94 95 GLN A CA 1
ATOM 776 C C . GLN A 1 95 ? 9.856 -5.143 4.980 1.00 97.94 95 GLN A C 1
ATOM 778 O O . GLN A 1 95 ? 10.109 -4.478 3.986 1.00 97.94 95 GLN A O 1
ATOM 783 N N . ALA A 1 96 ? 10.529 -6.261 5.266 1.00 97.62 96 ALA A N 1
ATOM 784 C CA . ALA A 1 96 ? 11.692 -6.691 4.492 1.00 97.62 96 ALA A CA 1
ATOM 785 C C . ALA A 1 96 ? 11.364 -6.946 3.006 1.00 97.62 96 ALA A C 1
ATOM 787 O O . ALA A 1 96 ? 12.184 -6.685 2.124 1.00 97.62 96 ALA A O 1
ATOM 788 N N . ASN A 1 97 ? 10.165 -7.459 2.705 1.00 97.50 97 ASN A N 1
ATOM 789 C CA . ASN A 1 97 ? 9.722 -7.635 1.321 1.00 97.50 97 ASN A CA 1
ATOM 790 C C . ASN A 1 97 ? 9.417 -6.294 0.651 1.00 97.50 97 ASN A C 1
ATOM 792 O O . ASN A 1 97 ? 9.753 -6.109 -0.517 1.00 97.50 97 ASN A O 1
ATOM 796 N N . TYR A 1 98 ? 8.807 -5.359 1.372 1.00 98.31 98 TYR A N 1
ATOM 797 C CA . TYR A 1 98 ? 8.508 -4.034 0.856 1.00 98.31 98 TYR A CA 1
ATOM 798 C C . TYR A 1 98 ? 9.790 -3.224 0.631 1.00 98.31 98 TYR A C 1
ATOM 800 O O . TYR A 1 98 ? 9.969 -2.675 -0.452 1.00 98.31 98 TYR A O 1
ATOM 808 N N . ASP A 1 99 ? 10.747 -3.274 1.558 1.00 98.50 99 ASP A N 1
ATOM 809 C CA . ASP A 1 99 ? 12.072 -2.657 1.429 1.00 98.50 99 ASP A CA 1
ATOM 810 C C . ASP A 1 99 ? 12.815 -3.173 0.197 1.00 98.50 99 ASP A C 1
ATOM 812 O O . ASP A 1 99 ? 13.327 -2.392 -0.600 1.00 98.50 99 ASP A O 1
ATOM 816 N N . ARG A 1 100 ? 12.798 -4.488 -0.043 1.00 98.44 100 ARG A N 1
ATOM 817 C CA . ARG A 1 100 ? 13.393 -5.068 -1.254 1.00 98.44 100 ARG A CA 1
ATOM 818 C C . ARG A 1 100 ? 12.699 -4.584 -2.537 1.00 98.44 100 ARG A C 1
ATOM 820 O O . ARG A 1 100 ? 13.353 -4.421 -3.569 1.00 98.44 100 ARG A O 1
ATOM 827 N N . ALA A 1 101 ? 11.384 -4.362 -2.506 1.00 98.38 101 ALA A N 1
ATOM 828 C CA . ALA A 1 101 ? 10.661 -3.769 -3.631 1.00 98.38 101 ALA A CA 1
ATOM 829 C C . ALA A 1 101 ? 11.027 -2.283 -3.822 1.00 98.38 101 ALA A C 1
ATOM 831 O O . ALA A 1 101 ? 11.235 -1.845 -4.958 1.00 98.38 101 ALA A O 1
ATOM 832 N N . LEU A 1 102 ? 11.181 -1.528 -2.729 1.00 98.19 102 LEU A N 1
ATOM 833 C CA . LEU A 1 102 ? 11.648 -0.139 -2.738 1.00 98.19 102 LEU A CA 1
ATOM 834 C C . LEU A 1 102 ? 13.075 -0.018 -3.275 1.00 98.19 102 LEU A C 1
ATOM 836 O O . LEU A 1 102 ? 13.337 0.859 -4.093 1.00 98.19 102 LEU A O 1
ATOM 840 N N . GLU A 1 103 ? 13.989 -0.904 -2.884 1.00 98.38 103 GLU A N 1
ATOM 841 C CA . GLU A 1 103 ? 15.360 -0.942 -3.404 1.00 98.38 103 GLU A CA 1
ATOM 842 C C . GLU A 1 103 ? 15.377 -1.105 -4.928 1.00 98.38 103 GLU A C 1
ATOM 844 O O . GLU A 1 103 ? 16.122 -0.408 -5.621 1.00 98.38 103 GLU A O 1
ATOM 849 N N . ALA A 1 104 ? 14.520 -1.976 -5.472 1.00 98.06 104 ALA A N 1
ATOM 850 C CA . ALA A 1 104 ? 14.384 -2.151 -6.916 1.00 98.06 104 ALA A CA 1
ATOM 851 C C . ALA A 1 104 ? 13.864 -0.880 -7.609 1.00 98.06 104 ALA A C 1
ATOM 853 O O . ALA A 1 104 ? 14.370 -0.517 -8.674 1.00 98.06 104 ALA A O 1
ATOM 854 N N . LEU A 1 105 ? 12.888 -0.191 -7.005 1.00 97.81 105 LEU A N 1
ATOM 855 C CA . LEU A 1 105 ? 12.378 1.089 -7.499 1.00 97.81 105 LEU A CA 1
ATOM 856 C C . LEU A 1 105 ? 13.462 2.172 -7.467 1.00 97.81 105 LEU A C 1
ATOM 858 O O . LEU A 1 105 ? 13.712 2.817 -8.482 1.00 97.81 105 LEU A O 1
ATOM 862 N N . VAL A 1 106 ? 14.129 2.360 -6.327 1.00 97.31 106 VAL A N 1
ATOM 863 C CA . VAL A 1 106 ? 15.171 3.380 -6.135 1.00 97.31 106 VAL A CA 1
ATOM 864 C C . VAL A 1 106 ? 16.354 3.130 -7.067 1.00 97.31 106 VAL A C 1
ATOM 866 O O . VAL A 1 106 ? 16.820 4.062 -7.721 1.00 97.31 106 VAL A O 1
ATOM 869 N N . GLY A 1 107 ? 16.794 1.877 -7.204 1.00 97.81 107 GLY A N 1
ATOM 870 C CA . GLY A 1 107 ? 17.882 1.499 -8.107 1.00 97.81 107 GLY A CA 1
ATOM 871 C C . GLY A 1 107 ? 17.567 1.727 -9.590 1.00 97.81 107 GLY A C 1
ATOM 872 O O . GLY A 1 107 ? 18.486 1.839 -10.398 1.00 97.81 107 GLY A O 1
ATOM 873 N N . LYS A 1 108 ? 16.283 1.822 -9.958 1.00 98.19 108 LYS A N 1
ATOM 874 C CA . LYS A 1 108 ? 15.807 2.041 -11.335 1.00 98.19 108 LYS A CA 1
ATOM 875 C C . LYS A 1 108 ? 15.034 3.361 -11.478 1.00 98.19 108 LYS A C 1
ATOM 877 O O . LYS A 1 108 ? 14.326 3.555 -12.469 1.00 98.19 108 LYS A O 1
ATOM 882 N N . LYS A 1 109 ? 15.183 4.271 -10.507 1.00 96.62 109 LYS A N 1
ATOM 883 C CA . LYS A 1 109 ? 14.379 5.492 -10.358 1.00 96.62 109 LYS A CA 1
ATOM 884 C C . LYS A 1 109 ? 14.387 6.358 -11.609 1.00 96.62 109 LYS A C 1
ATOM 886 O O . LYS A 1 109 ? 13.321 6.781 -12.040 1.00 96.62 109 LYS A O 1
ATOM 891 N N . ASP A 1 110 ? 15.559 6.614 -12.186 1.00 97.62 110 ASP A N 1
ATOM 892 C CA . ASP A 1 110 ? 15.680 7.522 -13.331 1.00 97.62 110 ASP A CA 1
ATOM 893 C C . ASP A 1 110 ? 14.892 6.992 -14.532 1.00 97.62 110 ASP A C 1
ATOM 895 O O . ASP A 1 110 ? 14.028 7.690 -15.063 1.00 97.62 110 ASP A O 1
ATOM 899 N N . ARG A 1 111 ? 15.079 5.711 -14.881 1.00 97.44 111 ARG A N 1
ATOM 900 C CA . ARG A 1 111 ? 14.323 5.087 -15.974 1.00 97.44 111 ARG A CA 1
ATOM 901 C C . ARG A 1 111 ? 12.826 5.014 -15.672 1.00 97.44 111 ARG A C 1
ATOM 903 O O . ARG A 1 111 ? 12.006 5.204 -16.564 1.00 97.44 111 ARG A O 1
ATOM 910 N N . TRP A 1 112 ? 12.452 4.749 -14.425 1.00 96.44 112 TRP A N 1
ATOM 911 C CA . TRP A 1 112 ? 11.050 4.740 -14.019 1.00 96.44 112 TRP A CA 1
ATOM 912 C C . TRP A 1 112 ? 10.403 6.136 -14.131 1.00 96.44 112 TRP A C 1
ATOM 914 O O . TRP A 1 112 ? 9.278 6.252 -14.616 1.00 96.44 112 TRP A O 1
ATOM 924 N N . LEU A 1 113 ? 11.120 7.207 -13.771 1.00 94.56 113 LEU A N 1
ATOM 925 C CA . LEU A 1 113 ? 10.660 8.592 -13.934 1.00 94.56 113 LEU A CA 1
ATOM 926 C C . LEU A 1 113 ? 10.531 8.996 -15.407 1.00 94.56 113 LEU A C 1
ATOM 928 O O . LEU A 1 113 ? 9.571 9.681 -15.757 1.00 94.56 113 LEU A O 1
ATOM 932 N N . GLU A 1 114 ? 11.447 8.554 -16.273 1.00 93.94 114 GLU A N 1
ATOM 933 C CA . GLU A 1 114 ? 11.333 8.747 -17.726 1.00 93.94 114 GLU A CA 1
ATOM 934 C C . GLU A 1 114 ? 10.043 8.125 -18.269 1.00 93.94 114 GLU A C 1
ATOM 936 O O . GLU A 1 114 ? 9.268 8.807 -18.938 1.00 93.94 114 GLU A O 1
ATOM 941 N N . LEU A 1 115 ? 9.762 6.867 -17.911 1.00 92.88 115 LEU A N 1
ATOM 942 C CA . LEU A 1 115 ? 8.530 6.177 -18.310 1.00 92.88 115 LEU A CA 1
ATOM 943 C C . LEU A 1 115 ? 7.278 6.930 -17.834 1.00 92.88 115 LEU A C 1
ATOM 945 O O . LEU A 1 115 ? 6.300 7.041 -18.577 1.00 92.88 115 LEU A O 1
ATOM 949 N N . ARG A 1 116 ? 7.299 7.498 -16.620 1.00 90.12 116 ARG A N 1
ATOM 950 C CA . ARG A 1 116 ? 6.201 8.350 -16.128 1.00 90.12 116 ARG A CA 1
ATOM 951 C C . ARG A 1 116 ? 6.059 9.647 -16.919 1.00 90.12 116 ARG A C 1
ATOM 953 O O . ARG A 1 116 ? 4.938 10.066 -17.198 1.00 90.12 116 ARG A O 1
ATOM 960 N N . ALA A 1 117 ? 7.160 10.287 -17.301 1.00 88.88 117 ALA A N 1
ATOM 961 C CA . ALA A 1 117 ? 7.118 11.502 -18.109 1.00 88.88 117 ALA A CA 1
ATOM 962 C C . ALA A 1 117 ? 6.550 11.235 -19.516 1.00 88.88 117 ALA A C 1
ATOM 964 O O . ALA A 1 117 ? 5.714 12.006 -19.991 1.00 88.88 117 ALA A O 1
ATOM 965 N N . GLU A 1 118 ? 6.935 10.119 -20.146 1.00 86.75 118 GLU A N 1
ATOM 966 C CA . GLU A 1 118 ? 6.392 9.659 -21.436 1.00 86.75 118 GLU A CA 1
ATOM 967 C C . GLU A 1 118 ? 4.869 9.437 -21.383 1.00 86.75 118 GLU A C 1
ATOM 969 O O . GLU A 1 118 ? 4.161 9.692 -22.359 1.00 86.75 118 GLU A O 1
ATOM 974 N N . TRP A 1 119 ? 4.348 8.976 -20.241 1.00 80.56 119 TRP A N 1
ATOM 975 C CA . TRP A 1 119 ? 2.912 8.813 -20.011 1.00 80.56 119 TRP A CA 1
ATOM 976 C C . TRP A 1 119 ? 2.171 10.158 -19.942 1.00 80.56 119 TRP A C 1
ATOM 978 O O . TRP A 1 119 ? 1.134 10.330 -20.581 1.00 80.56 119 TRP A O 1
ATOM 988 N N . ILE A 1 120 ? 2.719 11.134 -19.211 1.00 71.31 120 ILE A N 1
ATOM 989 C CA . ILE A 1 120 ? 2.086 12.446 -18.973 1.00 71.31 120 ILE A CA 1
ATOM 990 C C . ILE A 1 120 ? 2.030 13.309 -20.246 1.00 71.31 120 ILE A C 1
ATOM 992 O O . ILE A 1 120 ? 1.098 14.091 -20.425 1.00 71.31 120 ILE A O 1
ATOM 996 N N . GLN A 1 121 ? 2.994 13.171 -21.159 1.00 67.56 121 GLN A N 1
ATOM 997 C CA . GLN A 1 121 ? 3.097 14.001 -22.372 1.00 67.56 121 GLN A CA 1
ATOM 998 C C . GLN A 1 121 ? 2.148 13.577 -23.521 1.00 67.56 121 GLN A C 1
ATOM 1000 O O . GLN A 1 121 ? 2.242 14.086 -24.639 1.00 67.56 121 GLN A O 1
ATOM 1005 N N . GLY A 1 122 ? 1.221 12.648 -23.274 1.00 61.78 122 GLY A N 1
ATOM 1006 C CA . GLY A 1 122 ? 0.515 11.890 -24.306 1.00 61.78 122 GLY A CA 1
ATOM 1007 C C . GLY A 1 122 ? -0.448 12.669 -25.215 1.00 61.78 122 GLY A C 1
ATOM 1008 O O . GLY A 1 122 ? -1.601 12.908 -24.862 1.00 61.78 122 GLY A O 1
ATOM 1009 N N . ARG A 1 123 ? -0.039 12.886 -26.473 1.00 51.44 123 ARG A N 1
ATOM 1010 C CA . ARG A 1 123 ? -0.931 12.664 -27.634 1.00 51.44 123 ARG A CA 1
ATOM 1011 C C . ARG A 1 123 ? -0.739 11.282 -28.288 1.00 51.44 123 ARG A C 1
ATOM 1013 O O . ARG A 1 123 ? -1.676 10.816 -28.921 1.00 51.44 123 ARG A O 1
ATOM 1020 N N . ASP A 1 124 ? 0.393 10.598 -28.056 1.00 54.28 124 ASP A N 1
ATOM 1021 C CA . ASP A 1 124 ? 0.802 9.394 -28.815 1.00 54.28 124 ASP A CA 1
ATOM 1022 C C . ASP A 1 124 ? 1.093 8.123 -27.976 1.00 54.28 124 ASP A C 1
ATOM 1024 O O . ASP A 1 124 ? 1.652 7.161 -28.500 1.00 54.28 124 ASP A O 1
ATOM 1028 N N . ASN A 1 125 ? 0.677 8.041 -26.702 1.00 60.25 125 ASN A N 1
ATOM 1029 C CA . ASN A 1 125 ? 0.810 6.814 -25.882 1.00 60.25 125 ASN A CA 1
ATOM 1030 C C . ASN A 1 125 ? -0.550 6.140 -25.570 1.00 60.25 125 ASN A C 1
ATOM 1032 O O . ASN A 1 125 ? -0.891 5.942 -24.404 1.00 60.25 125 ASN A O 1
ATOM 1036 N N . PRO A 1 126 ? -1.366 5.778 -26.583 1.00 57.56 126 PRO A N 1
ATOM 1037 C CA . PRO A 1 126 ? -2.739 5.299 -26.382 1.00 57.56 126 PRO A CA 1
ATOM 1038 C C . PRO A 1 126 ? -2.838 3.906 -25.730 1.00 57.56 126 PRO A C 1
ATOM 1040 O O . PRO A 1 126 ? -3.935 3.457 -25.415 1.00 57.56 126 PRO A O 1
ATOM 1043 N N . ASN A 1 127 ? -1.715 3.209 -25.523 1.00 61.78 127 ASN A N 1
ATOM 1044 C CA . ASN A 1 127 ? -1.690 1.777 -25.215 1.00 61.78 127 ASN A CA 1
ATOM 1045 C C . ASN A 1 127 ? -1.050 1.428 -23.862 1.00 61.78 127 ASN A C 1
ATOM 1047 O O . ASN A 1 127 ? -0.644 0.278 -23.688 1.00 61.78 127 ASN A O 1
ATOM 1051 N N . TRP A 1 128 ? -0.917 2.365 -22.915 1.00 78.12 128 TRP A N 1
ATOM 1052 C CA . TRP A 1 128 ? -0.343 2.052 -21.591 1.00 78.12 128 TRP A CA 1
ATOM 1053 C C . TRP A 1 128 ? 1.048 1.403 -21.691 1.00 78.12 128 TRP A C 1
ATOM 1055 O O . TRP A 1 128 ? 1.394 0.523 -20.905 1.00 78.12 128 TRP A O 1
ATOM 1065 N N . VAL A 1 129 ? 1.834 1.765 -22.715 1.00 86.81 129 VAL A N 1
ATOM 1066 C CA . VAL A 1 129 ? 3.099 1.074 -23.021 1.00 86.81 129 VAL A CA 1
ATOM 1067 C C . VAL A 1 129 ? 4.130 1.379 -21.947 1.00 86.81 129 VAL A C 1
ATOM 1069 O O . VAL A 1 129 ? 4.681 0.447 -21.370 1.00 86.81 129 VAL A O 1
ATOM 1072 N N . SER A 1 130 ? 4.318 2.659 -21.616 1.00 89.31 130 SER A N 1
ATOM 1073 C CA . SER A 1 130 ? 5.292 3.069 -20.598 1.00 89.31 130 SER A CA 1
ATOM 1074 C C . SER A 1 130 ? 4.936 2.520 -19.211 1.00 89.31 130 SER A C 1
ATOM 1076 O O . SER A 1 130 ? 5.826 2.105 -18.477 1.00 89.31 130 SER A O 1
ATOM 1078 N N . PHE A 1 131 ? 3.639 2.414 -18.887 1.00 90.38 131 PHE A N 1
ATOM 1079 C CA . PHE A 1 131 ? 3.173 1.721 -17.681 1.00 90.38 131 PHE A CA 1
ATOM 1080 C C . PHE A 1 131 ? 3.497 0.220 -17.718 1.00 90.38 131 PHE A C 1
ATOM 1082 O O . PHE A 1 131 ? 4.080 -0.311 -16.784 1.00 90.38 131 PHE A O 1
ATOM 1089 N N . ARG A 1 132 ? 3.188 -0.496 -18.806 1.00 91.62 132 ARG A N 1
ATOM 1090 C CA . ARG A 1 132 ? 3.503 -1.935 -18.900 1.00 91.62 132 ARG A CA 1
ATOM 1091 C C . ARG A 1 132 ? 5.000 -2.216 -18.795 1.00 91.62 132 ARG A C 1
ATOM 1093 O O . ARG A 1 132 ? 5.394 -3.176 -18.139 1.00 91.62 132 ARG A O 1
ATOM 1100 N N . GLN A 1 133 ? 5.828 -1.345 -19.364 1.00 95.00 133 GLN A N 1
ATOM 1101 C CA . GLN A 1 133 ? 7.282 -1.435 -19.253 1.00 95.00 133 GLN A CA 1
ATOM 1102 C C . GLN A 1 133 ? 7.782 -1.330 -17.808 1.00 95.00 133 GLN A C 1
ATOM 1104 O O . GLN A 1 133 ? 8.869 -1.828 -17.523 1.00 95.00 133 GLN A O 1
ATOM 1109 N N . THR A 1 134 ? 7.019 -0.757 -16.868 1.00 95.12 134 THR A N 1
ATOM 1110 C CA . THR A 1 134 ? 7.458 -0.726 -15.465 1.00 95.12 134 THR A CA 1
ATOM 1111 C C . THR A 1 134 ? 7.424 -2.094 -14.796 1.00 95.12 134 THR A C 1
ATOM 1113 O O . THR A 1 134 ? 8.211 -2.324 -13.883 1.00 95.12 134 THR A O 1
ATOM 1116 N N . TYR A 1 135 ? 6.575 -3.021 -15.248 1.00 96.19 135 TYR A N 1
ATOM 1117 C CA . TYR A 1 135 ? 6.544 -4.387 -14.710 1.00 96.19 135 TYR A CA 1
ATOM 1118 C C . TYR A 1 135 ? 7.807 -5.161 -15.072 1.00 96.19 135 TYR A C 1
ATOM 1120 O O . TYR A 1 135 ? 8.395 -5.814 -14.213 1.00 96.19 135 TYR A O 1
ATOM 1128 N N . GLU A 1 136 ? 8.253 -5.039 -16.322 1.00 96.44 136 GLU A N 1
ATOM 1129 C CA . GLU A 1 136 ? 9.524 -5.601 -16.788 1.00 96.44 136 GLU A CA 1
ATOM 1130 C C . GLU A 1 136 ? 10.714 -4.867 -16.171 1.00 96.44 136 GLU A C 1
ATOM 1132 O O . GLU A 1 136 ? 11.712 -5.484 -15.823 1.00 96.44 136 GLU A O 1
ATOM 1137 N N . LEU A 1 137 ? 10.610 -3.545 -15.995 1.00 97.62 137 LEU A N 1
ATOM 1138 C CA . LEU A 1 137 ? 11.666 -2.769 -15.362 1.00 97.62 137 LEU A CA 1
ATOM 1139 C C . LEU A 1 137 ? 11.868 -3.213 -13.916 1.00 97.62 137 LEU A C 1
ATOM 1141 O O . LEU A 1 137 ? 13.005 -3.438 -13.523 1.00 97.62 137 LEU A O 1
ATOM 1145 N N . LEU A 1 138 ? 10.811 -3.306 -13.107 1.00 97.69 138 LEU A N 1
ATOM 1146 C CA . LEU A 1 138 ? 10.937 -3.535 -11.666 1.00 97.69 138 LEU A CA 1
ATOM 1147 C C . LEU A 1 138 ? 10.990 -5.024 -11.289 1.00 97.69 138 LEU A C 1
ATOM 1149 O O . LEU A 1 138 ? 11.634 -5.356 -10.296 1.00 97.69 138 LEU A O 1
ATOM 1153 N N . GLU A 1 139 ? 10.378 -5.907 -12.084 1.00 97.00 139 GLU A N 1
ATOM 1154 C CA . GLU A 1 139 ? 10.344 -7.367 -11.885 1.00 97.00 139 GLU A CA 1
ATOM 1155 C C . GLU A 1 139 ? 9.822 -7.791 -10.497 1.00 97.00 139 GLU A C 1
ATOM 1157 O O . GLU A 1 139 ? 10.366 -8.678 -9.836 1.00 97.00 139 GLU A O 1
ATOM 1162 N N . LEU A 1 140 ? 8.745 -7.153 -10.030 1.00 97.69 140 LEU A N 1
ATOM 1163 C CA . LEU A 1 140 ? 8.240 -7.310 -8.657 1.00 97.69 140 LEU A CA 1
ATOM 1164 C C . LEU A 1 140 ? 7.172 -8.394 -8.474 1.00 97.69 140 LEU A C 1
ATOM 1166 O O . LEU A 1 140 ? 6.619 -8.512 -7.388 1.00 97.69 140 LEU A O 1
ATOM 1170 N N . GL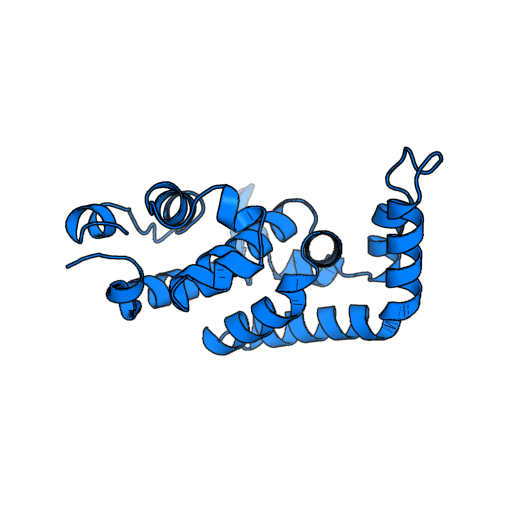Y A 1 141 ? 6.924 -9.253 -9.467 1.00 95.25 141 GLY A N 1
ATOM 1171 C CA . GLY A 1 141 ? 5.902 -10.309 -9.351 1.00 95.25 141 GLY A CA 1
ATOM 1172 C C . GLY A 1 141 ? 6.146 -11.313 -8.208 1.00 95.25 141 GLY A C 1
ATOM 1173 O O . GLY A 1 141 ? 5.232 -12.017 -7.777 1.00 95.25 141 GLY A O 1
ATOM 1174 N N . TRP A 1 142 ? 7.373 -11.383 -7.677 1.00 95.12 142 TRP A N 1
ATOM 1175 C CA . TRP A 1 142 ? 7.677 -12.156 -6.469 1.00 95.12 142 TRP A CA 1
ATOM 1176 C C . TRP A 1 142 ? 7.048 -11.554 -5.205 1.00 95.12 142 TRP A C 1
ATOM 1178 O O . TRP A 1 142 ? 6.706 -12.313 -4.296 1.00 95.12 142 TRP A O 1
ATOM 1188 N N . PHE A 1 143 ? 6.893 -10.227 -5.144 1.00 96.62 143 PHE A N 1
ATOM 1189 C CA . PHE A 1 143 ? 6.243 -9.543 -4.032 1.00 96.62 143 PHE A CA 1
ATOM 1190 C C . PHE A 1 143 ? 4.775 -9.943 -4.006 1.00 96.62 143 PHE A C 1
ATOM 1192 O O . PHE A 1 143 ? 4.323 -10.502 -3.015 1.00 96.62 143 PHE A O 1
ATOM 1199 N N . ASP A 1 144 ? 4.074 -9.784 -5.131 1.00 93.38 144 ASP A N 1
ATOM 1200 C CA . ASP A 1 144 ? 2.637 -10.062 -5.244 1.00 93.38 144 ASP A CA 1
ATOM 1201 C C . ASP A 1 144 ? 2.318 -11.518 -4.865 1.00 93.38 144 ASP A C 1
ATOM 1203 O O . ASP A 1 144 ? 1.410 -11.792 -4.083 1.00 93.38 144 ASP A O 1
ATOM 1207 N N . LYS A 1 145 ? 3.143 -12.470 -5.321 1.00 91.38 145 LYS A N 1
ATOM 1208 C CA . LYS A 1 145 ? 3.011 -13.895 -4.968 1.00 91.38 145 LYS A CA 1
ATOM 1209 C C . LYS A 1 145 ? 3.201 -14.188 -3.474 1.00 91.38 145 LYS A C 1
ATOM 1211 O O . LYS A 1 145 ? 2.717 -15.210 -2.987 1.00 91.38 145 LYS A O 1
ATOM 1216 N N . THR A 1 146 ? 3.990 -13.378 -2.777 1.00 92.25 146 THR A N 1
ATOM 1217 C CA . THR A 1 146 ? 4.249 -13.541 -1.337 1.00 92.25 146 THR A CA 1
ATOM 1218 C C . THR A 1 146 ? 3.233 -12.757 -0.508 1.00 92.25 146 THR A C 1
ATOM 1220 O O . THR A 1 146 ? 2.871 -13.171 0.592 1.00 92.25 146 THR A O 1
ATOM 1223 N N . TYR A 1 147 ? 2.743 -11.651 -1.062 1.00 93.75 147 TYR A N 1
ATOM 1224 C CA . TYR A 1 147 ? 1.707 -10.829 -0.475 1.00 93.75 147 TYR A CA 1
ATOM 1225 C C . TYR A 1 147 ? 0.391 -11.600 -0.377 1.00 93.75 147 TYR A C 1
ATOM 1227 O O . TYR A 1 147 ? -0.182 -11.664 0.702 1.00 93.75 147 TYR A O 1
ATOM 1235 N N . PHE A 1 148 ? -0.050 -12.270 -1.440 1.00 90.38 148 PHE A N 1
ATOM 1236 C CA . PHE A 1 148 ? -1.307 -13.018 -1.401 1.00 90.38 148 PHE A CA 1
ATOM 1237 C C . PHE A 1 148 ? -1.192 -14.407 -0.774 1.00 90.38 148 PHE A C 1
ATOM 1239 O O . PHE A 1 148 ? -0.145 -15.061 -0.795 1.00 90.38 148 PHE A O 1
ATOM 1246 N N . ASP A 1 149 ? -2.323 -14.868 -0.244 1.00 81.62 149 ASP A N 1
ATOM 1247 C CA . ASP A 1 149 ? -2.492 -16.227 0.246 1.00 81.62 149 ASP A CA 1
ATOM 1248 C C . ASP A 1 149 ? -2.215 -17.253 -0.852 1.00 81.62 149 ASP A C 1
ATOM 1250 O O . ASP A 1 149 ? -2.558 -17.086 -2.026 1.00 81.62 149 ASP A O 1
ATOM 1254 N N . LYS A 1 150 ? -1.602 -18.367 -0.450 1.00 77.19 150 LYS A N 1
ATOM 1255 C CA . LYS A 1 150 ? -1.371 -19.492 -1.352 1.00 77.19 150 LYS A CA 1
ATOM 1256 C C . LYS A 1 150 ? -2.438 -20.534 -1.114 1.00 77.19 150 LYS A C 1
ATOM 1258 O O . LYS A 1 150 ? -2.519 -21.113 -0.031 1.00 77.19 150 LYS A O 1
ATOM 1263 N N . HIS A 1 151 ? -3.203 -20.812 -2.158 1.00 77.62 151 HIS A N 1
ATOM 1264 C CA . HIS A 1 151 ? -4.162 -21.903 -2.191 1.00 77.62 151 HIS A CA 1
ATOM 1265 C C . HIS A 1 151 ? -3.654 -23.033 -3.093 1.00 77.62 151 HIS A C 1
ATOM 1267 O O . HIS A 1 151 ? -2.907 -22.802 -4.046 1.00 77.62 151 HIS A O 1
ATOM 1273 N N . GLY A 1 152 ? -4.068 -24.261 -2.802 1.00 74.69 152 GLY A N 1
ATOM 1274 C CA . GLY A 1 152 ? -3.767 -25.431 -3.621 1.00 74.69 152 GLY A CA 1
ATOM 1275 C C . GLY A 1 152 ? -4.767 -26.554 -3.386 1.00 74.69 152 GLY A C 1
ATOM 1276 O O . GLY A 1 152 ? -5.651 -26.437 -2.543 1.00 74.69 152 GLY A O 1
ATOM 1277 N N . TYR A 1 153 ? -4.634 -27.645 -4.135 1.00 78.81 153 TYR A N 1
ATOM 1278 C CA . TYR A 1 153 ? -5.512 -28.804 -3.988 1.00 78.81 153 TYR A CA 1
ATOM 1279 C C . TYR A 1 153 ? -4.980 -29.777 -2.931 1.00 78.81 153 TYR A C 1
ATOM 1281 O O . TYR A 1 153 ? -3.795 -30.116 -2.941 1.00 78.81 153 TYR A O 1
ATOM 1289 N N . ASN A 1 154 ? -5.851 -30.237 -2.030 1.00 83.56 154 ASN A N 1
ATOM 1290 C CA . ASN A 1 154 ? -5.539 -31.338 -1.115 1.00 83.56 154 ASN A CA 1
ATOM 1291 C C . ASN A 1 154 ? -5.655 -32.708 -1.825 1.00 83.56 154 ASN A C 1
ATOM 1293 O O . ASN A 1 154 ? -6.035 -32.801 -2.994 1.00 83.56 154 ASN A O 1
ATOM 1297 N N . GLU A 1 155 ? -5.368 -33.801 -1.109 1.00 85.62 155 GLU A N 1
ATOM 1298 C CA . GLU A 1 155 ? -5.477 -35.178 -1.633 1.00 85.62 155 GLU A CA 1
ATOM 1299 C C . GLU A 1 155 ? -6.890 -35.542 -2.133 1.00 85.62 155 GLU A C 1
ATOM 1301 O O . GLU A 1 155 ? -7.053 -36.482 -2.909 1.00 85.62 155 GLU A O 1
ATOM 1306 N N . ARG A 1 156 ? -7.912 -34.780 -1.725 1.00 87.94 156 ARG A N 1
ATOM 1307 C CA . ARG A 1 156 ? -9.317 -34.946 -2.114 1.00 87.94 156 ARG A CA 1
ATOM 1308 C C . ARG A 1 156 ? -9.732 -34.068 -3.296 1.00 87.94 156 ARG A C 1
ATOM 1310 O O . ARG A 1 156 ? -10.911 -34.044 -3.626 1.00 87.94 156 ARG A O 1
ATOM 1317 N N . GLN A 1 157 ? -8.788 -33.388 -3.954 1.00 81.69 157 GLN A N 1
ATOM 1318 C CA . GLN A 1 157 ? -9.062 -32.430 -5.036 1.00 81.69 157 GLN A CA 1
ATOM 1319 C C . GLN A 1 157 ? -9.939 -31.248 -4.586 1.00 81.69 157 GLN A C 1
ATOM 1321 O O . GLN A 1 157 ? -10.643 -30.642 -5.391 1.00 81.69 157 GLN A O 1
ATOM 1326 N N . GLU A 1 158 ? -9.862 -30.871 -3.310 1.00 86.62 158 GLU A N 1
ATOM 1327 C CA . GLU A 1 158 ? -10.527 -29.681 -2.779 1.00 86.62 158 GLU A CA 1
ATOM 1328 C C . GLU A 1 158 ? -9.531 -28.523 -2.704 1.00 86.62 158 GLU A C 1
ATOM 1330 O O . GLU A 1 158 ? -8.370 -28.720 -2.330 1.00 86.62 158 GLU A O 1
ATOM 1335 N N . TRP A 1 159 ? -9.987 -27.314 -3.034 1.00 80.25 159 TRP A N 1
ATOM 1336 C CA . TRP A 1 159 ? -9.215 -26.097 -2.799 1.00 80.25 159 TRP A CA 1
ATOM 1337 C C . TRP A 1 159 ? -9.053 -25.870 -1.297 1.00 80.25 159 TRP A C 1
ATOM 1339 O O . TRP A 1 159 ? -10.034 -25.713 -0.576 1.00 80.25 159 TRP A O 1
ATOM 1349 N N . VAL A 1 160 ? -7.807 -25.821 -0.836 1.00 80.88 160 VAL A N 1
ATOM 1350 C CA . VAL A 1 160 ? -7.449 -25.512 0.548 1.00 80.88 160 VAL A CA 1
ATOM 1351 C C . VAL A 1 160 ? -6.403 -24.403 0.596 1.00 80.88 160 VAL A C 1
ATOM 1353 O O . VAL A 1 160 ? -5.531 -24.303 -0.272 1.00 80.88 160 VAL A O 1
ATOM 1356 N N . GLN A 1 161 ? -6.479 -23.558 1.622 1.00 79.06 161 GLN A N 1
ATOM 1357 C CA . GLN A 1 161 ? -5.425 -22.595 1.934 1.00 79.06 161 GLN A CA 1
ATOM 1358 C C . GLN A 1 161 ? -4.184 -23.366 2.410 1.00 79.06 161 GLN A C 1
ATOM 1360 O O . GLN A 1 161 ? -4.253 -24.145 3.358 1.00 79.06 161 GLN A O 1
ATOM 1365 N N . GLN A 1 162 ? -3.056 -23.183 1.728 1.00 73.88 162 GLN A N 1
ATOM 1366 C CA . GLN A 1 162 ? -1.784 -23.826 2.067 1.00 73.88 162 GLN A CA 1
ATOM 1367 C C . GLN A 1 162 ? -0.939 -22.961 3.000 1.00 73.88 162 GLN A C 1
ATOM 1369 O O . GLN A 1 162 ? -0.246 -23.485 3.870 1.00 73.88 162 GLN A O 1
ATOM 1374 N N . SER A 1 163 ? -0.985 -21.640 2.823 1.00 76.75 163 SER A N 1
ATOM 1375 C CA . SER A 1 163 ? -0.321 -20.686 3.709 1.00 76.75 163 SER A CA 1
ATOM 1376 C C . SER A 1 163 ? -0.961 -19.308 3.602 1.00 76.75 163 SER A C 1
ATOM 1378 O O . SER A 1 163 ? -1.279 -18.868 2.494 1.00 76.75 163 SER A O 1
ATOM 1380 N N . ARG A 1 164 ? -1.056 -18.611 4.737 1.00 82.94 164 ARG A N 1
ATOM 1381 C CA . ARG A 1 164 ? -1.402 -17.186 4.795 1.00 82.94 164 ARG A CA 1
ATOM 1382 C C . ARG A 1 164 ? -0.250 -16.349 4.233 1.00 82.94 164 ARG A C 1
ATOM 1384 O O . ARG A 1 164 ? 0.907 -16.599 4.569 1.00 82.94 164 ARG A O 1
ATOM 1391 N N . GLY A 1 165 ? -0.570 -15.409 3.356 1.00 87.75 165 GLY A N 1
ATOM 1392 C CA . GLY A 1 165 ? 0.344 -14.415 2.812 1.00 87.75 165 GLY A CA 1
ATOM 1393 C C . GLY A 1 165 ? 0.458 -13.189 3.716 1.00 87.75 165 GLY A C 1
ATOM 1394 O O . GLY A 1 165 ? -0.144 -13.100 4.797 1.00 87.75 165 GLY A O 1
ATOM 1395 N N . PHE A 1 166 ? 1.238 -12.206 3.269 1.00 91.75 166 PHE A N 1
ATOM 1396 C CA . PHE A 1 166 ? 1.341 -10.940 3.996 1.00 91.75 166 PHE A CA 1
ATOM 1397 C C . PHE A 1 166 ? 0.052 -10.131 3.990 1.00 91.75 166 PHE A C 1
ATOM 1399 O O . PHE A 1 166 ? -0.160 -9.383 4.935 1.00 91.75 166 PHE A O 1
ATOM 1406 N N . HIS A 1 167 ? -0.814 -10.317 2.996 1.00 90.31 167 HIS A N 1
ATOM 1407 C CA . HIS A 1 167 ? -2.138 -9.718 2.917 1.00 90.31 167 HIS A CA 1
ATOM 1408 C C . HIS A 1 167 ? -2.930 -10.040 4.181 1.00 90.31 167 HIS A C 1
ATOM 1410 O O . HIS A 1 167 ? -3.187 -9.142 4.976 1.00 90.31 167 HIS A O 1
ATOM 1416 N N . HIS A 1 168 ? -3.172 -11.326 4.465 1.00 86.38 168 HIS A N 1
ATOM 1417 C CA . HIS A 1 168 ? -3.856 -11.760 5.690 1.00 86.38 168 HIS A CA 1
ATOM 1418 C C . HIS A 1 168 ? -3.220 -11.171 6.959 1.00 86.38 168 HIS A C 1
ATOM 1420 O O . HIS A 1 168 ? -3.912 -10.745 7.888 1.00 86.38 168 HIS A O 1
ATOM 1426 N N . THR A 1 169 ? -1.887 -11.144 7.014 1.00 88.81 169 THR A N 1
ATOM 1427 C CA . THR A 1 169 ? -1.142 -10.678 8.194 1.00 88.81 169 THR A CA 1
ATOM 1428 C C . THR A 1 169 ? -1.273 -9.167 8.400 1.00 88.81 169 THR A C 1
ATOM 1430 O O . THR A 1 169 ? -1.552 -8.733 9.520 1.00 88.81 169 THR A O 1
ATOM 1433 N N . LEU A 1 170 ? -1.114 -8.374 7.336 1.00 90.75 170 LEU A N 1
ATOM 1434 C CA . LEU A 1 170 ? -1.318 -6.924 7.325 1.00 90.75 170 LEU A CA 1
ATOM 1435 C C . LEU A 1 170 ? -2.720 -6.594 7.809 1.00 90.75 170 LEU A C 1
ATOM 1437 O O . LEU A 1 170 ? -2.902 -5.812 8.740 1.00 90.75 170 LEU A O 1
ATOM 1441 N N . LEU A 1 171 ? -3.691 -7.263 7.201 1.00 86.75 171 LEU A N 1
ATOM 1442 C CA . LEU A 1 171 ? -5.097 -7.109 7.485 1.00 86.75 171 LEU A CA 1
ATOM 1443 C C . LEU A 1 171 ? -5.401 -7.382 8.969 1.00 86.75 171 LEU A C 1
ATOM 1445 O O . LEU A 1 171 ? -5.905 -6.509 9.679 1.00 86.75 171 LEU A O 1
ATOM 1449 N N . THR A 1 172 ? -4.983 -8.540 9.480 1.00 85.44 172 THR A N 1
ATOM 1450 C CA . THR A 1 172 ? -5.160 -8.912 10.894 1.00 85.44 172 THR A CA 1
ATOM 1451 C C . THR A 1 172 ? -4.529 -7.887 11.847 1.00 85.44 172 THR A C 1
ATOM 1453 O O . THR A 1 172 ? -5.125 -7.524 12.863 1.00 85.44 172 THR A O 1
ATOM 1456 N N . ARG A 1 173 ? -3.317 -7.397 11.542 1.00 89.75 173 ARG A N 1
ATOM 1457 C CA . ARG A 1 173 ? -2.633 -6.408 12.392 1.00 89.75 173 ARG A CA 1
ATOM 1458 C C . ARG A 1 173 ? -3.303 -5.049 12.373 1.00 89.75 173 ARG A C 1
ATOM 1460 O O . ARG A 1 173 ? -3.440 -4.444 13.434 1.00 89.75 173 ARG A O 1
ATOM 1467 N N . LEU A 1 174 ? -3.750 -4.601 11.206 1.00 88.25 174 LEU A N 1
ATOM 1468 C CA . LEU A 1 174 ? -4.491 -3.357 11.075 1.00 88.25 174 LEU A CA 1
ATOM 1469 C C . LEU A 1 174 ? -5.798 -3.408 11.884 1.00 88.25 174 LEU A C 1
ATOM 1471 O O . LEU A 1 174 ? -6.169 -2.407 12.490 1.0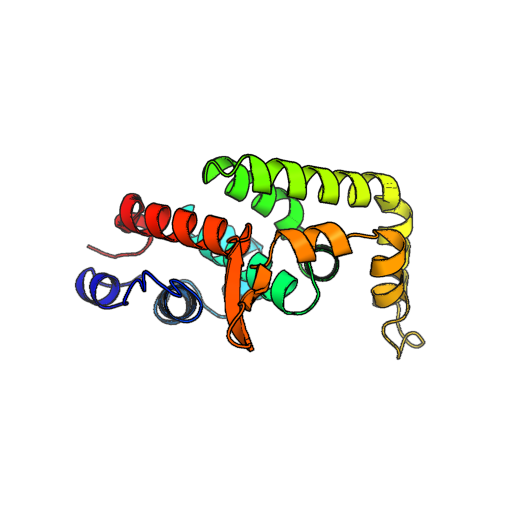0 88.25 174 LEU A O 1
ATOM 1475 N N . ALA A 1 175 ? -6.437 -4.580 12.001 1.00 84.38 175 ALA A N 1
ATOM 1476 C CA . ALA A 1 175 ? -7.710 -4.704 12.722 1.00 84.38 175 ALA A CA 1
ATOM 1477 C C . ALA A 1 175 ? -7.476 -4.535 14.217 1.00 84.38 175 ALA A C 1
ATOM 1479 O O . ALA A 1 175 ? -8.126 -3.723 14.875 1.00 84.38 175 ALA A O 1
ATOM 1480 N N . GLY A 1 176 ? -6.458 -5.233 14.729 1.00 87.19 176 GLY A N 1
ATOM 1481 C CA . GLY A 1 176 ? -5.995 -5.058 16.100 1.00 87.19 176 GLY A CA 1
ATOM 1482 C C . GLY A 1 176 ? -5.600 -3.610 16.397 1.00 87.19 176 GLY A C 1
ATOM 1483 O O . GLY A 1 176 ? -5.967 -3.088 17.449 1.00 87.19 176 GLY A O 1
ATOM 1484 N N . TYR A 1 177 ? -4.914 -2.942 15.464 1.00 90.12 177 TYR A N 1
ATOM 1485 C CA . TYR A 1 177 ? -4.566 -1.529 15.598 1.00 90.12 177 TYR A CA 1
ATOM 1486 C C . TYR A 1 177 ? -5.818 -0.651 15.719 1.00 90.12 177 TYR A C 1
ATOM 1488 O O . TYR A 1 177 ? -5.945 0.092 16.688 1.00 90.12 177 TYR A O 1
ATOM 1496 N N . VAL A 1 178 ? -6.778 -0.775 14.799 1.00 86.44 178 VAL A N 1
ATOM 1497 C CA . VAL A 1 178 ? -8.025 0.009 14.808 1.00 86.44 178 VAL A CA 1
ATOM 1498 C C . VAL A 1 178 ? -8.817 -0.198 16.105 1.00 86.44 178 VAL A C 1
ATOM 1500 O O . VAL A 1 178 ? -9.316 0.771 16.674 1.00 86.44 178 VAL A O 1
ATOM 1503 N N . CYS A 1 179 ? -8.884 -1.427 16.628 1.00 84.19 179 CYS A N 1
ATOM 1504 C CA . CYS A 1 179 ? -9.543 -1.706 17.906 1.00 84.19 179 CYS A CA 1
ATOM 1505 C C . CYS A 1 179 ? -8.849 -1.024 19.096 1.00 84.19 179 CYS A C 1
ATOM 1507 O O . CYS A 1 179 ? -9.521 -0.456 19.957 1.00 84.19 179 CYS A O 1
ATOM 1509 N N . VAL A 1 180 ? -7.514 -1.060 19.155 1.00 89.19 180 VAL A N 1
ATOM 1510 C CA . VAL A 1 180 ? -6.735 -0.410 20.227 1.00 89.19 180 VAL A CA 1
ATOM 1511 C C . VAL A 1 180 ? -6.822 1.116 20.129 1.00 89.19 180 VAL A C 1
ATOM 1513 O O . VAL A 1 180 ? -6.929 1.799 21.145 1.00 89.19 180 VAL A O 1
ATOM 1516 N N . HIS A 1 181 ? -6.833 1.643 18.906 1.00 89.62 181 HIS A N 1
ATOM 1517 C CA . HIS A 1 181 ? -6.848 3.069 18.588 1.00 89.62 181 HIS A CA 1
ATOM 1518 C C . HIS A 1 181 ? -8.256 3.597 18.285 1.00 89.62 181 HIS A C 1
ATOM 1520 O O . HIS A 1 181 ? -8.423 4.590 17.582 1.00 89.62 181 HIS A O 1
ATOM 1526 N N . ARG A 1 182 ? -9.292 2.955 18.835 1.00 86.75 182 ARG A N 1
ATOM 1527 C CA . ARG A 1 182 ? -10.707 3.255 18.565 1.00 86.75 182 ARG A CA 1
ATOM 1528 C C . ARG A 1 182 ? -11.073 4.735 18.690 1.00 86.75 182 ARG A C 1
ATOM 1530 O O . ARG A 1 182 ? -11.878 5.234 17.909 1.00 86.75 182 ARG A O 1
ATOM 1537 N N . THR A 1 183 ? -10.477 5.449 19.644 1.00 89.44 183 THR A N 1
ATOM 1538 C CA . THR A 1 183 ? -10.710 6.889 19.872 1.00 89.44 183 THR A CA 1
ATOM 1539 C C . THR A 1 183 ? -10.339 7.759 18.669 1.00 89.44 183 THR A C 1
ATOM 1541 O O . THR A 1 183 ? -10.836 8.871 18.539 1.00 89.44 183 THR A O 1
ATOM 1544 N N . GLU A 1 184 ? -9.512 7.253 17.755 1.00 88.31 184 GLU A N 1
ATOM 1545 C CA . GLU A 1 184 ? -9.159 7.928 16.508 1.00 88.31 184 GLU A CA 1
ATOM 1546 C C . GLU A 1 184 ? -10.264 7.841 15.441 1.00 88.31 184 GLU A C 1
ATOM 1548 O O . GLU A 1 184 ? -10.167 8.505 14.407 1.00 88.31 184 GLU A O 1
ATOM 1553 N N . PHE A 1 185 ? -11.313 7.045 15.675 1.00 83.06 185 PHE A N 1
ATOM 1554 C CA . PHE A 1 185 ? -12.381 6.752 14.712 1.00 83.06 185 PHE A CA 1
ATOM 1555 C C . PHE A 1 185 ? -13.783 7.135 15.205 1.00 83.06 185 PHE A C 1
ATOM 1557 O O . PHE A 1 185 ? -14.696 7.276 14.384 1.00 83.06 185 PHE A O 1
ATOM 1564 N N . VAL A 1 186 ? -13.955 7.350 16.513 1.00 82.50 186 VAL A N 1
ATOM 1565 C CA . VAL A 1 186 ? -15.258 7.636 17.131 1.00 82.50 186 VAL A CA 1
ATOM 1566 C C . VAL A 1 186 ? -15.321 9.019 17.777 1.00 82.50 186 VAL A C 1
ATOM 1568 O O . VAL A 1 186 ? -14.326 9.511 18.303 1.00 82.50 186 VAL A O 1
ATOM 1571 N N . THR A 1 187 ? -16.496 9.646 17.756 1.00 71.12 187 THR A N 1
ATOM 1572 C CA . THR A 1 187 ? -16.841 10.775 18.639 1.00 71.12 187 THR A CA 1
ATOM 1573 C C . THR A 1 187 ? -17.434 10.246 19.941 1.00 71.12 187 THR A C 1
ATOM 1575 O O . THR A 1 187 ? -18.247 9.321 19.898 1.00 71.12 187 THR A O 1
ATOM 1578 N N . GLU A 1 188 ? -17.015 10.827 21.072 1.00 60.19 188 GLU A N 1
ATOM 1579 C CA . GLU A 1 188 ? -17.622 10.588 22.395 1.00 60.19 188 GLU A CA 1
ATOM 1580 C C . GLU A 1 188 ? -19.104 10.980 22.444 1.00 60.19 188 GLU A C 1
ATOM 1582 O O . GLU A 1 188 ? -19.472 12.007 21.823 1.00 60.19 188 GLU A O 1
#

Radius of gyration: 18.27 Å; chains: 1; bounding box: 40×53×51 Å

Foldseek 3Di:
DAAPVLLVPQDQDPVDGDPRRLVSLLVPQPLNDPVCVVDVVSLVVADPLVNLSVLVVLCLVQCVVPRNLSCCLPPVVSLVVPLVSCVVLVPVVLNVLSVLLVCLCVVCVVLLVVLSVVVVVDPPPPDCVSSVVSCVSRVSVVSSVQQQFDWDQDPVRDIDTPDHHVVSVVSVSSVVVCVVVVVSRHDD

Sequence (188 aa):
MLSVAEFDAIPADDEYPIDGYYETLIDRNERITHEVYEQPERLKELTAGQRMLIQLGTFDSQVKNGGVTQFFWNCTEHIFDVADWIEQLTLPELQANYDRALEALVGKKDRWLELRAEWIQGRDNPNWVSFRQTYELLELGWFDKTYFDKHGYNERQEWVQQSRGFHHTLLTRLAGYVCVHRTEFVTE